Protein AF-A0A6L9ZWW1-F1 (afdb_monomer)

Mean predicted aligned error: 8.75 Å

Secondary structure (DSSP, 8-state):
-PPP---EEEEEEE-------PPPPPP--BSSEEEE-GGGS-SS-EEE-STTS-TT-BS-EE-GGGGT--TTSPPEEEES-BTT-EE-SSSSTTS-GGG-EES---SS--B---GGG--EEEEEPPTTSSSSEEEEEGGG---EEEESS-BSEEEEEEEEESSTTS-EEEEEBTTS-EEEEEE--SSEEEEEEEEETT--S-B-

Radius of gyration: 16.03 Å; Cα contacts (8 Å, |Δi|>4): 499; chains: 1; bounding box: 41×40×46 Å

pLDDT: mean 76.72, std 17.88, range [25.45, 95.81]

Solvent-accessible surface area (backbone atoms only — not comparable to full-atom values): 11256 Å² total; per-residue (Å²): 134,84,74,84,73,59,50,29,50,33,44,38,38,20,76,80,78,91,78,93,76,88,87,70,89,66,94,58,72,53,60,61,36,43,60,43,57,81,84,73,56,53,79,78,43,22,47,44,50,50,67,91,53,60,69,69,42,58,51,54,71,39,51,21,73,79,25,62,22,54,95,84,45,41,42,39,40,38,42,32,38,39,31,61,45,45,70,32,72,77,84,35,83,96,48,47,44,55,37,20,76,42,77,54,43,32,75,66,52,46,70,47,83,60,79,90,43,83,33,40,28,28,36,75,38,62,91,90,51,95,51,66,21,13,48,29,36,58,79,54,25,49,67,35,67,42,38,81,42,58,28,20,31,43,33,34,36,39,32,76,28,91,40,63,61,74,48,74,51,76,41,29,26,57,62,28,45,76,26,32,50,52,58,43,86,53,53,42,68,47,76,53,26,40,30,29,70,82,64,47,60,45,43,46

Sequence (204 aa):
MKQLTSYLIVLTLSLATWIVQPTLAHSGTLNGIHIITASDLNAPTGNITFNELSENTYEPVYTPAEYGGDTTAPTVTFKAMFEGQSYSQNDCPGVTVFGCIIGNPSKPLSLSTDPLTRGISIVAADSSFSDSRAIATQQNAAYSILFDKDLARVGITVGDLDTVGAVKVKVFDRNGGLLGEVTNSKTGTEYLGFATDDDKEKIA

Foldseek 3Di:
DDDDLFWFKKKKAAADDDDDDDDDADDWDFQQKGWDDPVVRDPPIFIHLCLLPDWFAFFDWDDQVSRVHDPVFFTKTKWLAWAQKDFDPPPDPPAPSQQHIDGFHAPQTGRDPPPVGRFWTKDQDDPLDPGGIGIGTHRRGHMDMDTPWFGQKMKMKIFQFPDFQSDKDWWAFSGRHTRIIDTHGDGGIDMTMMGGNVSDRTTD

Nearest PDB structures (foldseek):
  1opo-assembly1_C  TM=1.615E-01  e=6.635E+00  Carnation mottle virus

Structure (mmCIF, N/CA/C/O backbone):
data_AF-A0A6L9ZWW1-F1
#
_entry.id   AF-A0A6L9ZWW1-F1
#
loop_
_atom_site.group_PDB
_atom_site.id
_atom_site.type_symbol
_atom_site.label_atom_id
_atom_site.label_alt_id
_atom_site.label_comp_id
_atom_site.label_asym_id
_atom_site.label_entity_id
_atom_site.label_seq_id
_atom_site.pdbx_PDB_ins_code
_atom_site.Cartn_x
_atom_site.Cartn_y
_atom_site.Cartn_z
_atom_site.occupancy
_atom_site.B_iso_or_equiv
_atom_site.auth_seq_id
_atom_site.auth_comp_id
_atom_site.auth_asym_id
_atom_site.auth_atom_id
_atom_site.pdbx_PDB_model_num
ATOM 1 N N . MET A 1 1 ? 11.446 0.673 -29.116 1.00 29.45 1 MET A N 1
ATOM 2 C CA . MET A 1 1 ? 10.594 1.220 -28.043 1.00 29.45 1 MET A CA 1
ATOM 3 C C . MET A 1 1 ? 10.184 0.041 -27.179 1.00 29.45 1 MET A C 1
ATOM 5 O O . MET A 1 1 ? 9.318 -0.712 -27.595 1.00 29.45 1 MET A O 1
ATOM 9 N N . LYS A 1 2 ? 10.914 -0.227 -26.088 1.00 25.45 2 LYS A N 1
ATOM 10 C CA . LYS A 1 2 ? 10.512 -1.251 -25.113 1.00 25.45 2 LYS A CA 1
ATOM 11 C C . LYS A 1 2 ? 9.452 -0.620 -24.215 1.00 25.45 2 LYS A C 1
ATOM 13 O O . LYS A 1 2 ? 9.623 0.524 -23.802 1.00 25.45 2 LYS A O 1
ATOM 18 N N . GLN A 1 3 ? 8.341 -1.330 -24.087 1.00 28.67 3 GLN A N 1
ATOM 19 C CA . GLN A 1 3 ? 7.106 -0.895 -23.455 1.00 28.67 3 GLN A CA 1
ATOM 20 C C . GLN A 1 3 ? 7.319 -0.509 -21.991 1.00 28.67 3 GLN A C 1
ATOM 22 O O . GLN A 1 3 ? 8.250 -0.979 -21.342 1.00 28.67 3 GLN A O 1
ATOM 27 N N . LEU A 1 4 ? 6.448 0.385 -21.528 1.00 30.53 4 LEU A N 1
ATOM 28 C CA . LEU A 1 4 ? 6.238 0.717 -20.125 1.00 30.53 4 LEU A CA 1
ATOM 29 C C . LEU A 1 4 ? 6.116 -0.592 -19.335 1.00 30.53 4 LEU A C 1
ATOM 31 O O . LEU A 1 4 ? 5.227 -1.386 -19.624 1.00 30.53 4 LEU A O 1
ATOM 35 N N . THR A 1 5 ? 7.036 -0.833 -18.403 1.00 36.47 5 THR A N 1
ATOM 36 C CA . THR A 1 5 ? 6.987 -1.971 -17.476 1.00 36.47 5 THR A CA 1
ATOM 37 C C . THR A 1 5 ? 5.878 -1.684 -16.470 1.00 36.47 5 THR A C 1
ATOM 39 O O . THR A 1 5 ? 6.101 -1.082 -15.424 1.00 36.47 5 THR A O 1
ATOM 42 N N . SER A 1 6 ? 4.638 -1.977 -16.842 1.00 35.28 6 SER A N 1
ATOM 43 C CA . SER A 1 6 ? 3.484 -1.756 -15.982 1.00 35.28 6 SER A CA 1
ATOM 44 C C . SER A 1 6 ? 3.541 -2.737 -14.816 1.00 35.28 6 SER A C 1
ATOM 46 O O . SER A 1 6 ? 3.156 -3.889 -14.953 1.00 35.28 6 SER A O 1
ATOM 48 N N . TYR A 1 7 ? 4.020 -2.272 -13.661 1.00 39.00 7 TYR A N 1
ATOM 49 C CA . TYR A 1 7 ? 3.928 -3.029 -12.415 1.00 39.00 7 TYR A CA 1
ATOM 50 C C . TYR A 1 7 ? 2.462 -3.200 -12.076 1.00 39.00 7 TYR A C 1
ATOM 52 O O . TYR A 1 7 ? 1.785 -2.244 -11.718 1.00 39.00 7 TYR A O 1
ATOM 60 N N . LEU A 1 8 ? 1.973 -4.417 -12.231 1.00 38.31 8 LEU A N 1
ATOM 61 C CA . LEU A 1 8 ? 0.605 -4.749 -11.917 1.00 38.31 8 LEU A CA 1
ATOM 62 C C . 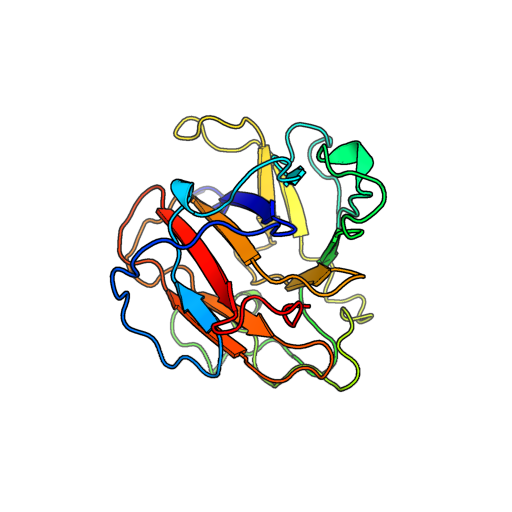LEU A 1 8 ? 0.463 -4.981 -10.420 1.00 38.31 8 LEU A C 1
ATOM 64 O O . LEU A 1 8 ? 1.301 -5.638 -9.811 1.00 38.31 8 LEU A O 1
ATOM 68 N N . ILE A 1 9 ? -0.633 -4.480 -9.866 1.00 51.56 9 ILE A N 1
ATOM 69 C CA . ILE A 1 9 ? -1.021 -4.626 -8.474 1.00 51.56 9 ILE A CA 1
ATOM 70 C C . ILE A 1 9 ? -2.507 -4.987 -8.411 1.00 51.56 9 ILE A C 1
ATOM 72 O O . ILE A 1 9 ? -3.301 -4.339 -9.080 1.00 51.56 9 ILE A O 1
ATOM 76 N N . VAL A 1 10 ? -2.882 -5.980 -7.604 1.00 50.88 10 VAL A N 1
ATOM 77 C CA . VAL A 1 10 ? -4.267 -6.279 -7.176 1.00 50.88 10 VAL A CA 1
ATOM 78 C C . VAL A 1 10 ? -4.297 -6.178 -5.663 1.00 50.88 10 VAL A C 1
ATOM 80 O O . VAL A 1 10 ? -3.456 -6.796 -5.013 1.00 50.88 10 VAL A O 1
ATOM 83 N N . LEU A 1 11 ? -5.219 -5.403 -5.092 1.00 54.34 11 LEU A N 1
ATOM 84 C CA . LEU A 1 11 ? -5.257 -5.150 -3.651 1.00 54.34 11 LEU A CA 1
ATOM 85 C C . LEU A 1 11 ? -6.437 -5.880 -3.009 1.00 54.34 11 LEU A C 1
ATOM 87 O O . LEU A 1 11 ? -7.595 -5.566 -3.263 1.00 54.34 11 LEU A O 1
ATOM 91 N N . THR A 1 12 ? -6.135 -6.815 -2.120 1.00 54.56 12 THR A N 1
ATOM 92 C CA . THR A 1 12 ? -7.115 -7.573 -1.336 1.00 54.56 12 THR A CA 1
ATOM 93 C C . THR A 1 12 ? -7.067 -7.131 0.121 1.00 54.56 12 THR A C 1
ATOM 95 O O . THR A 1 12 ? -6.000 -7.111 0.736 1.00 54.56 12 THR A O 1
ATOM 98 N N . LEU A 1 13 ? -8.217 -6.792 0.694 1.00 50.72 13 LEU A N 1
ATOM 99 C CA . LEU A 1 13 ? -8.347 -6.220 2.034 1.00 50.72 13 LEU A CA 1
ATOM 100 C C . LEU A 1 13 ? -9.234 -7.127 2.879 1.00 50.72 13 LEU A C 1
ATOM 102 O O . LEU A 1 13 ? -10.318 -7.498 2.438 1.00 50.72 13 LEU A O 1
ATOM 106 N N . SER A 1 14 ? -8.804 -7.470 4.094 1.00 41.34 14 SER A N 1
ATOM 107 C CA . SER A 1 14 ? -9.624 -8.248 5.028 1.00 41.34 14 SER A CA 1
ATOM 108 C C . SER A 1 14 ? -9.819 -7.476 6.324 1.00 41.34 14 SER A C 1
ATOM 110 O O . SER A 1 14 ? -8.857 -7.066 6.976 1.00 41.34 14 SER A O 1
ATOM 112 N N . LEU A 1 15 ? -11.082 -7.325 6.710 1.00 37.84 15 LEU A N 1
ATOM 113 C CA . LEU A 1 15 ? -11.462 -7.008 8.076 1.00 37.84 15 LEU A CA 1
ATOM 114 C C . LEU A 1 15 ? -11.668 -8.337 8.796 1.00 37.84 15 LEU A C 1
ATOM 116 O O . LEU A 1 15 ? -12.646 -9.047 8.563 1.00 37.84 15 LEU A O 1
ATOM 120 N N . ALA A 1 16 ? -10.685 -8.733 9.599 1.00 34.50 16 ALA A N 1
ATOM 121 C CA . ALA A 1 16 ? -10.691 -10.050 10.209 1.00 34.50 16 ALA A CA 1
ATOM 122 C C . ALA A 1 16 ? -11.797 -10.173 11.272 1.00 34.50 16 ALA A C 1
ATOM 124 O O . ALA A 1 16 ? -11.848 -9.414 12.239 1.00 34.50 16 ALA A O 1
ATOM 125 N N . THR A 1 17 ? -12.614 -11.223 11.154 1.00 37.31 17 THR A N 1
ATOM 126 C CA . THR A 1 17 ? -13.162 -11.929 12.317 1.00 37.31 17 THR A CA 1
ATOM 127 C C . THR A 1 17 ? -12.529 -13.325 12.396 1.00 37.31 17 THR A C 1
ATOM 129 O O . THR A 1 17 ? -12.402 -14.037 11.406 1.00 37.31 17 THR A O 1
ATOM 132 N N . TRP A 1 18 ? -12.042 -13.631 13.600 1.00 30.19 18 TRP A N 1
ATOM 133 C CA . TRP A 1 18 ? -11.267 -14.778 14.094 1.00 30.19 18 TRP A CA 1
ATOM 134 C C . TRP A 1 18 ? -11.333 -16.117 13.333 1.00 30.19 18 TRP A C 1
ATOM 136 O O . TRP A 1 18 ? -12.376 -16.760 13.362 1.00 30.19 18 TRP A O 1
ATOM 146 N N . ILE A 1 19 ? -10.169 -16.626 12.884 1.00 35.41 19 ILE A N 1
ATOM 147 C CA . ILE A 1 19 ? -9.755 -18.051 12.947 1.00 35.41 19 ILE A CA 1
ATOM 148 C C . ILE A 1 19 ? -8.219 -18.101 13.100 1.00 35.41 19 ILE A C 1
ATOM 150 O O . ILE A 1 19 ? -7.497 -17.429 12.371 1.00 35.41 19 ILE A O 1
ATOM 154 N N . VAL A 1 20 ? -7.716 -18.895 14.052 1.00 34.25 20 VAL A N 1
ATOM 155 C CA . VAL A 1 20 ? -6.276 -19.103 14.300 1.00 34.25 20 VAL A CA 1
ATOM 156 C C . VAL A 1 20 ? -5.675 -19.977 13.189 1.00 34.25 20 VAL A C 1
ATOM 158 O O . VAL A 1 20 ? -6.113 -21.114 13.014 1.00 34.25 20 VAL A O 1
ATOM 161 N N . GLN A 1 21 ? -4.651 -19.493 12.479 1.00 40.91 21 GLN A N 1
ATOM 1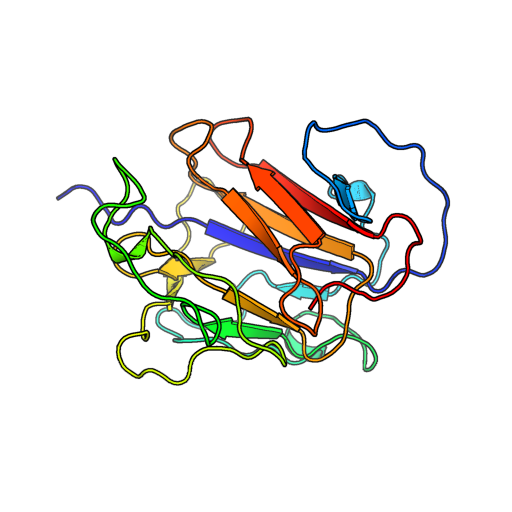62 C CA . GLN A 1 21 ? -3.833 -20.299 11.559 1.00 40.91 21 GLN A CA 1
ATOM 163 C C . GLN A 1 21 ? -2.344 -20.256 11.952 1.00 40.91 21 GLN A C 1
ATOM 165 O O . GLN A 1 21 ? -1.887 -19.257 12.508 1.00 40.91 21 GLN A O 1
ATOM 170 N N . PRO A 1 22 ? -1.577 -21.336 11.700 1.00 37.91 22 PRO A N 1
ATOM 171 C CA . PRO A 1 22 ? -0.151 -21.393 12.005 1.00 37.91 22 PRO A CA 1
ATOM 172 C C . PRO A 1 22 ? 0.671 -20.598 10.976 1.00 37.91 22 PRO A C 1
ATOM 174 O O . PRO A 1 22 ? 0.477 -20.742 9.772 1.00 37.91 22 PRO A O 1
ATOM 177 N N . THR A 1 23 ? 1.617 -19.786 11.451 1.00 43.88 23 THR A N 1
ATOM 178 C CA . THR A 1 23 ? 2.497 -18.942 10.631 1.00 43.88 23 THR A CA 1
ATOM 179 C C . THR A 1 23 ? 3.666 -19.728 10.023 1.00 43.88 23 THR A C 1
ATOM 181 O O . THR A 1 23 ? 4.432 -20.392 10.723 1.00 43.88 23 THR A O 1
ATOM 184 N N . LEU A 1 24 ? 3.841 -19.619 8.702 1.00 41.44 24 LEU A N 1
ATOM 185 C CA . LEU A 1 24 ? 5.071 -19.972 7.981 1.00 41.44 24 LEU A CA 1
ATOM 186 C C . LEU A 1 24 ? 5.887 -18.689 7.770 1.00 41.44 24 LEU A C 1
ATOM 188 O O . LEU A 1 24 ? 5.415 -17.740 7.151 1.00 41.44 24 LEU A O 1
ATOM 192 N N . ALA A 1 25 ? 7.105 -18.646 8.311 1.00 37.47 25 ALA A N 1
ATOM 193 C CA . ALA A 1 25 ? 7.932 -17.442 8.338 1.00 37.47 25 ALA A CA 1
ATOM 194 C C . ALA A 1 25 ? 8.473 -17.055 6.945 1.00 37.47 25 ALA A C 1
ATOM 196 O O . ALA A 1 25 ? 9.274 -17.785 6.363 1.00 37.47 25 ALA A O 1
ATOM 197 N N . HIS A 1 26 ? 8.103 -15.867 6.457 1.00 43.94 26 HIS A N 1
ATOM 198 C CA . HIS A 1 26 ? 8.908 -15.091 5.504 1.00 43.94 26 HIS A CA 1
ATOM 199 C C . HIS A 1 26 ? 9.827 -14.143 6.286 1.00 43.94 26 HIS A C 1
ATOM 201 O O . HIS A 1 26 ? 9.426 -13.560 7.293 1.00 43.94 26 HIS A O 1
ATOM 207 N N . SER A 1 27 ? 11.077 -14.006 5.846 1.00 44.91 27 SER A N 1
ATOM 208 C CA . SER A 1 27 ? 12.101 -13.214 6.533 1.00 44.91 27 SER A CA 1
ATOM 209 C C . SER A 1 27 ? 11.910 -11.710 6.288 1.00 44.91 27 SER A C 1
ATOM 211 O O . SER A 1 27 ? 12.056 -11.249 5.160 1.00 44.91 27 SER A O 1
ATOM 213 N N . GLY A 1 28 ? 11.633 -10.942 7.345 1.00 47.19 28 GLY A N 1
ATOM 214 C CA . GLY A 1 28 ? 11.574 -9.477 7.332 1.00 47.19 28 GLY A CA 1
ATOM 215 C C . GLY A 1 28 ? 11.786 -8.896 8.735 1.00 47.19 28 GLY A C 1
ATOM 216 O O . GLY A 1 28 ? 11.623 -9.603 9.731 1.00 47.19 28 GLY A O 1
ATOM 217 N N . THR A 1 29 ? 12.171 -7.620 8.827 1.00 49.31 29 THR A N 1
ATOM 218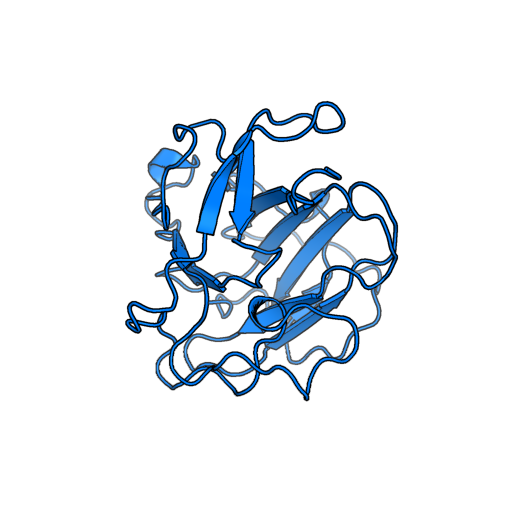 C CA . THR A 1 29 ? 12.144 -6.877 10.098 1.00 49.31 29 THR A CA 1
ATOM 219 C C . THR A 1 29 ? 10.710 -6.427 10.334 1.00 49.31 29 THR A C 1
ATOM 221 O O . THR A 1 29 ? 10.175 -5.609 9.588 1.00 49.31 29 THR A O 1
ATOM 224 N N . LEU A 1 30 ? 10.087 -7.009 11.348 1.00 57.47 30 LEU A N 1
ATOM 225 C CA . LEU A 1 30 ? 8.654 -6.968 11.574 1.00 57.47 30 LEU A CA 1
ATOM 226 C C . LEU A 1 30 ? 8.398 -6.383 12.964 1.00 57.47 30 LEU A C 1
ATOM 228 O O . LEU A 1 30 ? 8.666 -7.032 13.973 1.00 57.47 30 LEU A O 1
ATOM 232 N N . ASN A 1 31 ? 7.924 -5.140 13.029 1.00 67.25 31 ASN A N 1
ATOM 233 C CA . ASN A 1 31 ? 7.461 -4.536 14.274 1.00 67.25 31 ASN A CA 1
ATOM 234 C C . ASN A 1 31 ? 5.939 -4.676 14.338 1.00 67.25 31 ASN A C 1
ATOM 236 O O . ASN A 1 31 ? 5.201 -3.753 13.998 1.00 67.25 31 ASN A O 1
ATOM 240 N N . GLY A 1 32 ? 5.466 -5.835 14.796 1.00 73.94 32 GLY A N 1
ATOM 241 C CA . GLY A 1 32 ? 4.043 -6.052 15.048 1.00 73.94 32 GLY A CA 1
ATOM 242 C C . GLY A 1 32 ? 3.213 -6.421 13.818 1.00 73.94 32 GLY A C 1
ATOM 243 O O . GLY A 1 32 ? 1.989 -6.316 13.900 1.00 73.94 32 GLY A O 1
ATOM 244 N N . ILE A 1 33 ? 3.841 -6.831 12.709 1.00 86.00 33 ILE A N 1
ATOM 245 C CA . ILE A 1 33 ? 3.166 -7.458 11.561 1.00 86.00 33 ILE A CA 1
ATOM 246 C C . ILE A 1 33 ? 3.904 -8.729 11.134 1.00 86.00 33 ILE A C 1
ATOM 248 O O . ILE A 1 33 ? 5.108 -8.801 11.301 1.00 86.00 33 ILE A O 1
ATOM 252 N N . HIS A 1 34 ? 3.246 -9.686 10.491 1.00 87.81 34 HIS A N 1
ATOM 253 C CA . HIS A 1 34 ? 3.862 -10.843 9.846 1.00 87.81 34 HIS A CA 1
ATOM 254 C C . HIS A 1 34 ? 3.334 -11.027 8.428 1.00 87.81 34 HIS A C 1
ATOM 256 O O . HIS A 1 34 ? 2.279 -10.512 8.053 1.00 87.81 34 HIS A O 1
ATOM 262 N N . ILE A 1 35 ? 4.100 -11.756 7.620 1.00 87.19 35 ILE A N 1
ATOM 263 C CA . ILE A 1 35 ? 3.719 -12.057 6.244 1.00 87.19 35 ILE A CA 1
ATOM 264 C C . ILE A 1 35 ? 2.662 -13.154 6.232 1.00 87.19 35 ILE A C 1
ATOM 266 O O . ILE A 1 35 ? 2.778 -14.147 6.952 1.00 87.19 35 ILE A O 1
ATOM 270 N N . ILE A 1 36 ? 1.665 -12.978 5.374 1.00 86.62 36 ILE A N 1
ATOM 271 C CA . ILE A 1 36 ? 0.574 -13.930 5.174 1.00 86.62 36 ILE A CA 1
ATOM 272 C C . ILE A 1 36 ? 0.448 -14.320 3.701 1.00 86.62 36 ILE A C 1
ATOM 274 O O . ILE A 1 36 ? 0.939 -13.630 2.806 1.00 86.62 36 ILE A O 1
ATOM 278 N N . THR A 1 37 ? -0.238 -15.427 3.447 1.00 86.19 37 THR A N 1
ATOM 279 C CA . THR A 1 37 ? -0.616 -15.893 2.111 1.00 86.19 37 THR A CA 1
ATOM 280 C C . 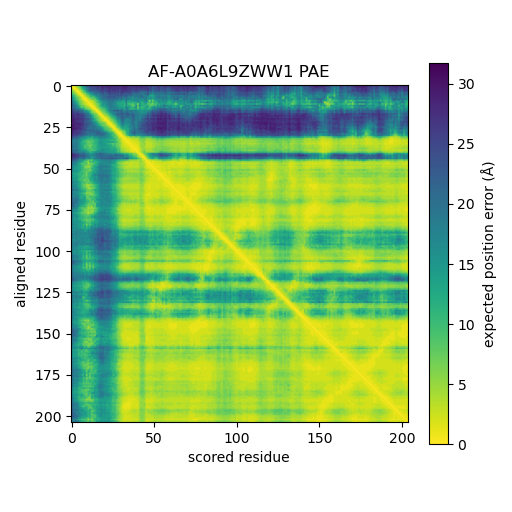THR A 1 37 ? -2.017 -15.411 1.733 1.00 86.19 37 THR A C 1
ATOM 282 O O . THR A 1 37 ? -2.774 -14.931 2.575 1.00 86.19 37 THR A O 1
ATOM 285 N N . ALA A 1 38 ? -2.391 -15.553 0.458 1.00 81.12 38 ALA A N 1
ATOM 286 C CA . ALA A 1 38 ? -3.728 -15.179 -0.007 1.00 81.12 38 ALA A CA 1
ATOM 287 C C . ALA A 1 38 ? -4.840 -15.971 0.702 1.00 81.12 38 ALA A C 1
ATOM 289 O O . ALA A 1 38 ? -5.918 -15.438 0.935 1.00 81.12 38 ALA A O 1
ATOM 290 N N . SER A 1 39 ? -4.574 -17.223 1.094 1.00 81.25 39 SER A N 1
ATOM 291 C CA . SER A 1 39 ? -5.533 -18.047 1.838 1.00 81.25 39 SER A CA 1
ATOM 292 C C . SER A 1 39 ? -5.774 -17.587 3.275 1.00 81.25 39 SER A C 1
ATOM 294 O O . SER A 1 39 ? -6.775 -17.985 3.858 1.00 81.25 39 SER A O 1
ATOM 296 N N . ASP A 1 40 ? -4.893 -16.760 3.841 1.00 79.81 40 ASP A N 1
ATOM 297 C CA . ASP A 1 40 ? -5.028 -16.252 5.214 1.00 79.81 40 ASP A CA 1
ATOM 298 C C . ASP A 1 40 ? -5.883 -14.967 5.283 1.00 79.81 40 ASP A C 1
ATOM 300 O O . ASP A 1 40 ? -6.131 -14.423 6.367 1.00 79.81 40 ASP A O 1
ATOM 304 N N . LEU A 1 41 ? -6.323 -14.456 4.127 1.00 76.94 41 LEU A N 1
ATOM 305 C CA . LEU A 1 41 ? -7.337 -13.414 4.023 1.00 76.94 41 LEU A CA 1
ATOM 306 C C . LEU A 1 41 ? -8.731 -14.064 4.058 1.00 76.94 41 LEU A C 1
ATOM 308 O O . LEU A 1 41 ? -9.249 -14.522 3.043 1.00 76.94 41 LEU A O 1
ATOM 312 N N . ASN A 1 42 ? -9.349 -14.118 5.239 1.00 61.91 42 ASN A N 1
ATOM 313 C CA . ASN A 1 42 ? -10.704 -14.654 5.408 1.00 61.91 42 ASN A CA 1
ATOM 314 C C . ASN A 1 42 ? -11.775 -13.642 4.928 1.00 61.91 42 ASN A C 1
ATOM 316 O O . ASN A 1 42 ? -11.633 -12.435 5.135 1.00 61.91 42 ASN A O 1
ATOM 320 N N . ALA A 1 43 ? -12.837 -14.142 4.281 1.00 50.12 43 ALA A N 1
ATOM 321 C CA . ALA A 1 43 ? -13.925 -13.375 3.649 1.00 50.12 43 ALA A CA 1
ATOM 322 C C . ALA A 1 43 ? -14.903 -12.710 4.658 1.00 50.12 43 ALA A C 1
ATOM 324 O O . ALA A 1 43 ? -15.051 -13.239 5.760 1.00 50.12 43 ALA A O 1
ATOM 325 N N . PRO A 1 44 ? -15.641 -11.628 4.300 1.00 53.25 44 PRO A N 1
ATOM 326 C CA . PRO A 1 44 ? -15.764 -10.991 2.988 1.00 53.25 44 PRO A CA 1
ATOM 327 C C . PRO A 1 44 ? -14.667 -9.945 2.799 1.00 53.25 44 PRO A C 1
ATOM 329 O O . PRO A 1 44 ? -14.727 -8.832 3.314 1.00 53.25 44 PRO A O 1
ATOM 332 N N . THR A 1 45 ? -13.631 -10.328 2.064 1.00 62.03 45 THR A N 1
ATOM 333 C CA . THR A 1 45 ? -12.559 -9.416 1.706 1.00 62.03 45 THR A CA 1
ATOM 334 C C . THR A 1 45 ? -13.033 -8.540 0.577 1.00 62.03 45 THR A C 1
ATOM 336 O O . THR A 1 45 ? -13.440 -9.052 -0.470 1.00 62.03 45 THR A O 1
ATOM 339 N N . GLY A 1 46 ? -12.931 -7.235 0.762 1.00 77.94 46 GLY A N 1
ATOM 340 C CA . GLY A 1 46 ? -12.994 -6.372 -0.390 1.00 77.94 46 GLY A CA 1
ATOM 341 C C . GLY A 1 46 ? -11.765 -6.621 -1.279 1.00 77.94 46 GLY A C 1
ATOM 342 O O . GLY A 1 46 ? -10.647 -6.767 -0.782 1.00 77.94 46 GLY A O 1
ATOM 343 N N . ASN A 1 47 ? -11.973 -6.688 -2.590 1.00 87.06 47 ASN A N 1
ATOM 344 C CA . ASN A 1 47 ? -10.943 -6.934 -3.592 1.00 87.06 47 ASN A CA 1
ATOM 345 C C . ASN A 1 47 ? -10.983 -5.859 -4.685 1.00 87.06 47 ASN A C 1
ATOM 347 O O . ASN A 1 47 ? -11.975 -5.741 -5.402 1.00 87.06 47 ASN A O 1
ATOM 351 N N . ILE A 1 48 ? -9.898 -5.100 -4.815 1.00 88.25 48 ILE A N 1
ATOM 352 C CA . ILE A 1 48 ? -9.698 -4.101 -5.865 1.00 88.25 48 ILE A CA 1
ATOM 353 C C . ILE A 1 48 ? -8.901 -4.751 -6.992 1.00 88.25 48 ILE A C 1
ATOM 355 O O . ILE A 1 48 ? -7.717 -5.062 -6.828 1.00 88.25 48 ILE A O 1
ATOM 359 N N . THR A 1 49 ? -9.557 -4.910 -8.143 1.00 85.94 49 THR A N 1
ATOM 360 C CA . THR A 1 49 ? -8.965 -5.498 -9.357 1.00 85.94 49 THR A CA 1
ATOM 361 C C . THR A 1 49 ? -8.665 -4.467 -10.435 1.00 85.94 49 THR A C 1
ATOM 363 O O . THR A 1 49 ? -8.058 -4.801 -11.446 1.00 85.94 49 THR A O 1
ATOM 366 N N . PHE A 1 50 ? -9.116 -3.220 -10.261 1.00 87.50 50 PHE A N 1
ATOM 367 C CA . PHE A 1 50 ? -9.033 -2.142 -11.247 1.00 87.50 50 PHE A CA 1
ATOM 368 C C . PHE A 1 50 ? -9.820 -2.370 -12.548 1.00 87.50 50 PHE A C 1
ATOM 370 O O . PHE A 1 50 ? -9.971 -1.434 -13.334 1.00 87.50 50 PHE A O 1
ATOM 377 N N . ASN A 1 51 ? -10.380 -3.563 -12.778 1.00 84.44 51 ASN A N 1
ATOM 378 C CA . ASN A 1 51 ? -11.231 -3.878 -13.929 1.00 84.44 51 ASN A CA 1
ATOM 379 C C . ASN A 1 51 ? -12.500 -3.010 -13.972 1.00 84.44 51 ASN A C 1
ATOM 381 O O . ASN A 1 51 ? -13.043 -2.724 -15.040 1.00 84.44 51 ASN A O 1
ATOM 385 N N . GLU A 1 52 ? -12.950 -2.568 -12.805 1.00 84.38 52 GLU A N 1
ATOM 386 C CA . GLU A 1 52 ? -14.110 -1.723 -12.570 1.00 84.38 52 GLU A CA 1
ATOM 387 C C . GLU A 1 52 ? -13.923 -0.264 -13.029 1.00 84.38 52 GLU A C 1
ATOM 389 O O . GLU A 1 52 ? -14.909 0.413 -13.321 1.00 84.38 52 GLU A O 1
ATOM 394 N N . LEU A 1 53 ? -12.681 0.215 -13.176 1.00 87.25 53 LEU A N 1
ATOM 395 C CA . LEU A 1 53 ? -12.370 1.587 -13.596 1.00 87.25 53 LEU A CA 1
ATOM 396 C C . LEU A 1 53 ? -11.811 1.635 -15.012 1.00 87.25 53 LEU A C 1
ATOM 398 O O . LEU A 1 53 ? -11.009 0.787 -15.390 1.00 87.25 53 LEU A O 1
ATOM 402 N N . SER A 1 54 ? -12.171 2.656 -15.793 1.00 86.75 54 SER A N 1
ATOM 403 C CA . SER A 1 54 ? -11.607 2.865 -17.132 1.00 86.75 54 SER A CA 1
ATOM 404 C C . SER A 1 54 ? -10.093 3.076 -17.105 1.00 86.75 54 SER A C 1
ATOM 406 O O . SER A 1 54 ? -9.547 3.647 -16.158 1.00 86.75 54 SER A O 1
ATOM 408 N N . GLU A 1 55 ? -9.425 2.708 -18.197 1.00 84.56 55 GLU A N 1
ATOM 409 C CA . GLU A 1 55 ? -8.042 3.121 -18.440 1.00 84.56 55 GLU A CA 1
ATOM 410 C C . GLU A 1 55 ? -7.899 4.649 -18.368 1.00 84.56 55 GLU A C 1
ATOM 412 O O . GLU A 1 55 ? -8.818 5.396 -18.713 1.00 84.56 55 GLU A O 1
ATOM 417 N N . ASN A 1 56 ? -6.728 5.112 -17.934 1.00 83.75 56 ASN A N 1
ATOM 418 C CA . ASN A 1 56 ? -6.396 6.513 -17.665 1.00 83.75 56 ASN A CA 1
ATOM 419 C C . ASN A 1 56 ? -7.204 7.159 -16.528 1.00 83.75 56 ASN A C 1
ATOM 421 O O . ASN A 1 56 ? -7.192 8.381 -16.383 1.00 83.75 56 ASN A O 1
ATOM 425 N N . THR A 1 57 ? -7.869 6.366 -15.682 1.00 87.50 57 THR A N 1
ATOM 426 C CA . THR A 1 57 ? -8.347 6.874 -14.391 1.00 87.50 57 THR A CA 1
ATOM 427 C C . THR A 1 57 ? -7.137 7.197 -13.517 1.00 87.50 57 THR A C 1
ATOM 429 O O . THR A 1 57 ? -6.367 6.300 -13.180 1.00 87.50 57 THR A O 1
ATOM 432 N N . TYR A 1 58 ? -6.943 8.475 -13.192 1.00 88.00 58 TYR A N 1
ATOM 433 C CA . TYR A 1 58 ? -5.830 8.954 -12.367 1.00 88.00 58 TYR A CA 1
ATOM 434 C C . TYR A 1 58 ? -6.198 8.956 -10.885 1.00 88.00 58 TYR A C 1
ATOM 436 O O . TYR A 1 58 ? -7.302 9.379 -10.554 1.00 88.00 58 TYR A O 1
ATOM 444 N N . GLU A 1 59 ? -5.249 8.560 -10.025 1.00 87.38 59 GLU A N 1
ATOM 445 C CA . GLU A 1 59 ? -5.379 8.614 -8.553 1.00 87.38 59 GLU A CA 1
ATOM 446 C C . GLU A 1 59 ? -6.741 8.080 -8.061 1.00 87.38 59 GLU A C 1
ATOM 448 O O . GLU A 1 59 ? -7.540 8.835 -7.499 1.00 87.38 59 GLU A O 1
ATOM 453 N N . PRO A 1 60 ? -7.057 6.798 -8.338 1.00 90.69 60 PRO A N 1
ATOM 454 C CA . PRO A 1 60 ? -8.374 6.254 -8.046 1.00 90.69 60 PRO A CA 1
ATOM 455 C C . PRO A 1 60 ? -8.682 6.294 -6.545 1.00 90.69 60 PRO A C 1
ATOM 457 O O . PRO A 1 60 ? -7.803 6.133 -5.691 1.00 90.69 60 PRO A O 1
ATOM 460 N N . VAL A 1 61 ? -9.966 6.463 -6.248 1.00 93.25 61 VAL A N 1
ATOM 461 C CA . VAL A 1 61 ? -10.545 6.328 -4.913 1.00 93.25 61 VAL A CA 1
ATOM 462 C C . VAL A 1 61 ? -11.578 5.215 -4.990 1.00 93.25 61 VAL A C 1
ATOM 464 O O . VAL A 1 61 ? -12.400 5.222 -5.900 1.00 93.25 61 VAL A O 1
ATOM 467 N N . TYR A 1 62 ? -11.531 4.292 -4.035 1.00 93.50 62 TYR A N 1
ATOM 468 C CA . TYR A 1 62 ? -12.473 3.189 -3.904 1.00 93.50 62 TYR A CA 1
ATOM 469 C C . TYR A 1 62 ? -13.225 3.289 -2.589 1.00 93.50 62 TYR A C 1
ATOM 471 O O . TYR A 1 62 ? -12.647 3.157 -1.513 1.00 93.50 62 TYR A O 1
ATOM 479 N N . THR A 1 63 ? -14.529 3.479 -2.671 1.00 93.44 63 THR A N 1
ATOM 480 C CA . THR A 1 63 ? -15.468 3.262 -1.575 1.00 93.44 63 THR A CA 1
ATOM 481 C C . THR A 1 63 ? -15.701 1.763 -1.368 1.00 93.44 63 THR A C 1
ATOM 483 O O . THR A 1 63 ? -15.609 0.998 -2.328 1.00 93.44 63 THR A O 1
ATOM 486 N N . PRO A 1 64 ? -16.062 1.313 -0.151 1.00 90.62 64 PRO A N 1
ATOM 487 C CA . PRO A 1 64 ? -16.317 -0.099 0.150 1.00 90.62 64 PRO A CA 1
ATOM 488 C C . PRO A 1 64 ? -17.129 -0.870 -0.890 1.00 90.62 64 PRO A C 1
ATOM 490 O O . PRO A 1 64 ? -16.736 -1.953 -1.317 1.00 90.62 64 PRO A O 1
ATOM 493 N N . ALA A 1 65 ? -18.232 -0.280 -1.350 1.00 89.69 65 ALA A N 1
ATOM 494 C CA . ALA A 1 65 ? -19.139 -0.925 -2.289 1.00 89.69 65 ALA A CA 1
ATOM 495 C C . ALA A 1 65 ? -18.496 -1.212 -3.658 1.00 89.69 65 ALA A C 1
ATOM 497 O O . ALA A 1 65 ? -18.884 -2.175 -4.315 1.00 89.69 65 ALA A O 1
ATOM 498 N N . GLU A 1 66 ? -17.517 -0.408 -4.084 1.00 90.44 66 GLU A N 1
ATOM 499 C CA . GLU A 1 66 ? -16.866 -0.543 -5.396 1.00 90.44 66 GLU A CA 1
ATOM 500 C C . GLU A 1 66 ? -15.940 -1.756 -5.471 1.00 90.44 66 GLU A C 1
ATOM 502 O O . GLU A 1 66 ? -15.692 -2.262 -6.561 1.00 90.44 66 GLU A O 1
ATOM 507 N N . TYR A 1 67 ? -15.480 -2.255 -4.324 1.00 88.19 67 TYR A N 1
ATOM 508 C CA . TYR A 1 67 ? -14.573 -3.397 -4.246 1.00 88.19 67 TYR A CA 1
ATOM 509 C C . TYR A 1 67 ? -15.150 -4.560 -3.425 1.00 88.19 67 TYR A C 1
ATOM 511 O O . TYR A 1 67 ? -14.425 -5.451 -2.994 1.00 88.19 67 TYR A O 1
ATOM 519 N N . GLY A 1 68 ? -16.471 -4.579 -3.211 1.00 86.44 68 GLY A N 1
ATOM 520 C CA . GLY A 1 68 ? -17.173 -5.671 -2.524 1.00 86.44 68 GLY A CA 1
ATOM 521 C C . GLY A 1 68 ? -17.016 -5.690 -0.999 1.00 86.44 68 GLY A C 1
ATOM 522 O O . GLY A 1 68 ? -17.360 -6.688 -0.368 1.00 86.44 68 GLY A O 1
ATOM 523 N N . GLY A 1 69 ? -16.511 -4.607 -0.407 1.00 85.50 69 GLY A N 1
ATOM 524 C CA . GLY A 1 69 ? -16.480 -4.399 1.038 1.00 85.50 69 GLY A CA 1
ATOM 525 C C . GLY A 1 69 ? -17.843 -3.980 1.602 1.00 85.50 69 GLY A C 1
ATOM 526 O O . GLY A 1 69 ? -18.687 -3.405 0.910 1.00 85.50 69 GLY A O 1
ATOM 527 N N . ASP A 1 70 ? -18.058 -4.251 2.889 1.00 85.62 70 ASP A N 1
ATOM 528 C CA . ASP A 1 70 ? -19.236 -3.782 3.621 1.00 85.62 70 ASP A CA 1
ATOM 529 C C . ASP A 1 70 ? -19.045 -2.355 4.177 1.00 85.62 70 ASP A C 1
ATOM 531 O O . ASP A 1 70 ? -18.019 -1.709 3.985 1.00 85.62 70 ASP A O 1
ATOM 535 N N . THR A 1 71 ? -20.022 -1.837 4.921 1.00 84.88 71 THR A N 1
ATOM 536 C CA . THR A 1 71 ? -19.949 -0.482 5.503 1.00 84.88 71 THR A CA 1
ATOM 537 C C . THR A 1 71 ? -18.804 -0.282 6.504 1.00 84.88 71 THR A C 1
ATOM 539 O O . THR A 1 71 ? -18.466 0.856 6.848 1.00 84.88 71 THR A O 1
ATOM 542 N N . THR A 1 72 ? -18.223 -1.366 7.015 1.00 84.94 72 THR A N 1
ATOM 543 C CA . THR A 1 72 ? -17.084 -1.334 7.932 1.00 84.94 72 THR A CA 1
ATOM 544 C C . THR A 1 72 ? -15.751 -1.282 7.191 1.00 84.94 72 THR A C 1
ATOM 546 O O . THR A 1 72 ? -14.814 -0.722 7.751 1.00 84.94 72 THR A O 1
ATOM 549 N N . ALA A 1 73 ? -15.693 -1.677 5.915 1.00 87.94 73 ALA A N 1
ATOM 550 C CA . ALA A 1 73 ? -14.492 -1.597 5.080 1.00 87.94 73 ALA A CA 1
ATOM 551 C C . ALA A 1 73 ? -14.024 -0.143 4.833 1.00 87.94 73 ALA A C 1
ATOM 553 O O . ALA A 1 73 ? -14.832 0.793 4.946 1.00 87.94 73 ALA A O 1
ATOM 554 N N . PRO A 1 74 ? -12.724 0.086 4.566 1.00 92.56 74 PRO A N 1
ATOM 555 C CA . PRO A 1 74 ? -12.190 1.427 4.342 1.00 92.56 74 PRO A CA 1
ATOM 556 C C . PRO A 1 74 ? -12.563 1.999 2.971 1.00 92.56 74 PRO A C 1
ATOM 558 O O . PRO A 1 74 ? -12.759 1.274 1.997 1.00 92.56 74 PRO A O 1
ATOM 561 N N . THR A 1 75 ? -12.562 3.318 2.863 1.00 94.38 75 THR A N 1
ATOM 562 C CA . THR A 1 75 ? -12.257 3.982 1.597 1.00 94.38 75 THR A CA 1
ATOM 563 C C . THR A 1 75 ? -10.757 3.861 1.334 1.00 94.38 75 THR A C 1
ATOM 565 O O . THR A 1 75 ? -9.941 4.154 2.210 1.00 94.38 75 THR A O 1
ATOM 568 N N . VAL A 1 76 ? -10.387 3.456 0.123 1.00 95.19 76 VAL A N 1
ATOM 569 C CA . VAL A 1 76 ? -8.997 3.282 -0.309 1.00 95.19 76 VAL A CA 1
ATOM 570 C C . VAL A 1 76 ? -8.644 4.380 -1.299 1.00 95.19 76 VAL A C 1
ATOM 572 O O . VAL A 1 76 ? -9.308 4.527 -2.322 1.00 95.19 76 VAL A O 1
ATOM 575 N N . THR A 1 77 ? -7.602 5.155 -1.019 1.00 94.19 77 THR A N 1
ATOM 576 C CA . THR A 1 77 ? -7.122 6.210 -1.922 1.00 94.19 77 THR A CA 1
ATOM 577 C C . THR A 1 77 ? -5.700 5.921 -2.364 1.00 94.19 77 THR A C 1
ATOM 579 O O . THR A 1 77 ? -4.850 5.573 -1.545 1.00 94.19 77 THR A O 1
ATOM 582 N N . PHE A 1 78 ? -5.426 6.118 -3.650 1.00 91.75 78 PHE A N 1
ATOM 583 C CA . PHE A 1 78 ? -4.103 5.926 -4.227 1.00 91.75 78 PHE A CA 1
ATOM 584 C C . PHE A 1 78 ? -3.503 7.270 -4.655 1.00 91.75 78 PHE A C 1
ATOM 586 O O . PHE A 1 78 ? -4.162 8.066 -5.323 1.00 91.75 78 PHE A O 1
ATOM 593 N N . LYS A 1 79 ? -2.228 7.504 -4.329 1.00 89.56 79 LYS A N 1
ATOM 594 C CA . LYS A 1 79 ? -1.415 8.618 -4.859 1.00 89.56 79 LYS A CA 1
ATOM 595 C C . LYS A 1 79 ? 0.039 8.200 -5.015 1.00 89.56 79 LYS A C 1
ATOM 597 O O . LYS A 1 79 ? 0.397 7.104 -4.616 1.00 89.56 79 LYS A O 1
ATOM 602 N N . ALA A 1 80 ? 0.895 9.043 -5.588 1.00 85.31 80 ALA A N 1
ATOM 603 C CA . ALA A 1 80 ? 2.280 8.640 -5.812 1.00 85.31 80 ALA A CA 1
ATOM 604 C C . ALA A 1 80 ? 3.164 8.624 -4.547 1.00 85.31 80 ALA A C 1
ATOM 606 O O . ALA A 1 80 ? 4.160 7.913 -4.539 1.00 85.31 80 ALA A O 1
ATOM 607 N N . MET A 1 81 ? 2.833 9.360 -3.478 1.00 88.62 81 MET A N 1
ATOM 608 C CA . MET A 1 81 ? 3.557 9.263 -2.199 1.00 88.62 81 MET A CA 1
ATOM 609 C C . MET A 1 81 ? 2.747 9.790 -1.006 1.00 88.62 81 MET A C 1
ATOM 611 O O . MET A 1 81 ? 1.715 10.445 -1.186 1.00 88.62 81 MET A O 1
ATOM 615 N N . PHE A 1 82 ? 3.235 9.545 0.213 1.00 93.75 82 PHE A N 1
ATOM 616 C CA . PHE A 1 82 ? 2.743 10.191 1.432 1.00 93.75 82 PHE A CA 1
ATOM 617 C C . PHE A 1 82 ? 3.398 11.564 1.654 1.00 93.75 82 PHE A C 1
ATOM 619 O O . PHE A 1 82 ? 4.503 11.829 1.181 1.00 93.75 82 PHE A O 1
ATOM 626 N N . GLU A 1 83 ? 2.731 12.443 2.403 1.00 94.19 83 GLU A N 1
ATOM 627 C CA . GLU A 1 83 ? 3.331 13.687 2.898 1.00 94.19 83 GLU A CA 1
ATOM 628 C C . GLU A 1 83 ? 4.604 13.400 3.710 1.00 94.19 83 GLU A C 1
ATOM 630 O O . GLU A 1 83 ? 4.685 12.396 4.413 1.00 94.19 83 GLU A O 1
ATOM 635 N N . GLY A 1 84 ? 5.607 14.278 3.635 1.00 91.44 84 GLY A N 1
ATOM 636 C CA . GLY A 1 84 ? 6.912 14.083 4.293 1.00 91.44 84 GLY A CA 1
ATOM 637 C C . GLY A 1 84 ? 7.898 13.185 3.534 1.00 91.44 84 GLY A C 1
ATOM 638 O O . GLY A 1 84 ? 9.064 13.090 3.925 1.00 91.44 84 GLY A O 1
ATOM 639 N N . GLN A 1 85 ? 7.463 12.571 2.432 1.00 91.06 85 GLN A N 1
ATOM 640 C CA . GLN A 1 85 ? 8.330 11.831 1.521 1.00 91.06 85 GLN A CA 1
ATOM 641 C C . GLN A 1 85 ? 8.761 12.688 0.325 1.00 91.06 85 GLN A C 1
ATOM 643 O O . GLN A 1 85 ? 8.226 13.769 0.072 1.00 91.06 85 GLN A O 1
ATOM 648 N N . SER A 1 86 ? 9.779 12.236 -0.405 1.00 86.94 86 SER A N 1
ATOM 649 C CA . SER A 1 86 ? 10.270 12.905 -1.615 1.00 86.94 86 SER A CA 1
ATOM 650 C C . SER A 1 86 ? 10.913 11.912 -2.576 1.00 86.94 86 SER A C 1
ATOM 652 O O . SER A 1 86 ? 11.382 10.854 -2.158 1.00 86.94 86 SER A O 1
ATOM 654 N N . TYR A 1 87 ? 10.984 12.273 -3.857 1.00 83.44 87 TYR A N 1
ATOM 655 C CA . TYR A 1 87 ? 11.759 11.519 -4.840 1.00 83.44 87 TYR A CA 1
ATOM 656 C C . TYR A 1 87 ? 13.260 11.778 -4.690 1.00 83.44 87 TYR A C 1
ATOM 658 O O . TYR A 1 87 ? 13.672 12.905 -4.407 1.00 83.44 87 TYR A O 1
ATOM 666 N N . SER A 1 88 ? 14.085 10.763 -4.940 1.00 80.00 88 SER A N 1
ATOM 667 C CA . SER A 1 88 ? 15.541 10.910 -4.996 1.00 80.00 88 SER A CA 1
ATOM 668 C C . SER A 1 88 ? 16.143 10.270 -6.241 1.00 80.00 88 SER A C 1
ATOM 670 O O . SER A 1 88 ? 15.697 9.239 -6.719 1.00 80.00 88 SER A O 1
ATOM 672 N N . GLN A 1 89 ? 17.195 10.881 -6.783 1.00 72.44 89 GLN A N 1
ATOM 673 C CA . GLN A 1 89 ? 17.969 10.288 -7.884 1.00 72.44 89 GLN A CA 1
ATOM 674 C C . GLN A 1 89 ? 19.178 9.492 -7.387 1.00 72.44 89 GLN A C 1
ATOM 676 O O . GLN A 1 89 ? 19.742 8.696 -8.130 1.00 72.44 89 GLN A O 1
ATOM 681 N N . ASN A 1 90 ? 19.605 9.742 -6.148 1.00 77.81 90 ASN A N 1
ATOM 682 C CA . ASN A 1 90 ? 20.924 9.338 -5.664 1.00 77.81 90 ASN A CA 1
ATOM 683 C C . ASN A 1 90 ? 20.853 8.234 -4.606 1.00 77.81 90 ASN A C 1
ATOM 685 O O . ASN A 1 90 ? 21.823 7.504 -4.426 1.00 77.81 90 ASN A O 1
ATOM 689 N N . ASP A 1 91 ? 19.718 8.108 -3.917 1.00 79.69 91 ASP A N 1
ATOM 690 C CA . ASP A 1 91 ? 19.588 7.221 -2.756 1.00 79.69 91 ASP A CA 1
ATOM 691 C C . ASP A 1 91 ? 19.103 5.808 -3.119 1.00 79.69 91 ASP A C 1
ATOM 693 O O . ASP A 1 91 ? 19.215 4.893 -2.305 1.00 79.69 91 ASP A O 1
ATOM 697 N N . CYS A 1 92 ? 18.610 5.604 -4.347 1.00 71.75 92 CYS A N 1
ATOM 698 C CA . CYS A 1 92 ? 18.207 4.291 -4.857 1.00 71.75 92 CYS A CA 1
ATOM 699 C C . CYS A 1 92 ? 18.941 3.980 -6.172 1.00 71.75 92 CYS A C 1
ATOM 701 O O . CYS A 1 92 ? 18.401 4.202 -7.260 1.00 71.75 92 CYS A O 1
ATOM 703 N N . PRO A 1 93 ? 20.189 3.488 -6.104 1.00 67.81 93 PRO A N 1
ATOM 704 C CA . PRO A 1 93 ? 20.949 3.151 -7.299 1.00 67.81 93 PRO A CA 1
ATOM 705 C C . PRO A 1 93 ? 20.221 2.085 -8.129 1.00 67.81 93 PRO A C 1
ATOM 707 O O . PRO A 1 93 ? 19.796 1.059 -7.604 1.00 67.81 93 PRO A O 1
ATOM 710 N N . GLY A 1 94 ? 20.099 2.328 -9.436 1.00 66.06 94 GLY A N 1
ATOM 711 C CA . GLY A 1 94 ? 19.450 1.406 -10.376 1.00 66.06 94 GLY A CA 1
ATOM 712 C C . GLY A 1 94 ? 17.933 1.569 -10.509 1.00 66.06 94 GLY A C 1
ATOM 713 O O . GLY A 1 94 ? 17.330 0.853 -11.304 1.00 66.06 94 GLY A O 1
ATOM 714 N N . VAL A 1 95 ? 17.325 2.520 -9.794 1.00 65.56 95 VAL A N 1
ATOM 715 C CA . VAL A 1 95 ? 15.897 2.847 -9.903 1.00 65.56 95 VAL A CA 1
ATOM 716 C C . VAL A 1 95 ? 15.731 4.195 -10.611 1.00 65.56 95 VAL A C 1
ATOM 718 O O . VAL A 1 95 ? 16.612 5.053 -10.550 1.00 65.56 95 VAL A O 1
ATOM 721 N N . THR A 1 96 ? 14.619 4.396 -11.319 1.00 67.38 96 THR A N 1
ATOM 722 C CA . THR A 1 96 ? 14.286 5.720 -11.862 1.00 67.38 96 THR A CA 1
ATOM 723 C C . THR A 1 96 ? 14.100 6.717 -10.716 1.00 67.38 96 THR A C 1
ATOM 725 O O . THR A 1 96 ? 13.745 6.336 -9.601 1.00 67.38 96 THR A O 1
ATOM 728 N N . VAL A 1 97 ? 14.302 8.010 -10.990 1.00 64.75 97 VAL A N 1
ATOM 729 C CA . VAL A 1 97 ? 14.127 9.100 -10.007 1.00 64.75 97 VAL A CA 1
ATOM 730 C C . VAL A 1 97 ? 12.798 8.989 -9.258 1.00 64.75 97 VAL A C 1
ATOM 732 O O . VAL A 1 97 ? 12.740 9.159 -8.046 1.00 64.75 97 VAL A O 1
ATOM 735 N N . PHE A 1 98 ? 11.730 8.662 -9.983 1.00 69.31 98 PHE A N 1
ATOM 736 C CA . PHE A 1 98 ? 10.391 8.550 -9.415 1.00 69.31 98 PHE A CA 1
ATOM 737 C C . PHE A 1 98 ? 10.135 7.200 -8.725 1.00 69.31 98 PHE A C 1
ATOM 739 O O . PHE A 1 98 ? 9.217 7.079 -7.917 1.00 69.31 98 PHE A O 1
ATOM 746 N N . GLY A 1 99 ? 10.945 6.176 -9.004 1.00 68.75 99 GLY A N 1
ATOM 747 C CA . GLY A 1 99 ? 10.897 4.888 -8.305 1.00 68.75 99 GLY A CA 1
ATOM 748 C C . GLY A 1 99 ? 11.580 4.912 -6.935 1.00 68.75 99 GLY A C 1
ATOM 749 O O . GLY A 1 99 ? 11.437 3.973 -6.157 1.00 68.75 99 GLY A O 1
ATOM 750 N N . CYS A 1 100 ? 12.301 5.987 -6.614 1.00 77.69 100 CYS A N 1
ATOM 751 C CA . CYS A 1 100 ? 13.012 6.139 -5.355 1.00 77.69 100 CYS A CA 1
ATOM 752 C C . CYS A 1 100 ? 12.310 7.132 -4.432 1.00 77.69 100 CYS A C 1
ATOM 754 O O . CYS A 1 100 ? 12.505 8.341 -4.547 1.00 77.69 100 CYS A O 1
ATOM 756 N N . ILE A 1 101 ? 11.516 6.621 -3.492 1.00 83.62 101 ILE A N 1
ATOM 757 C CA . ILE A 1 101 ? 10.920 7.438 -2.434 1.00 83.62 101 ILE A CA 1
ATOM 758 C C . ILE A 1 101 ? 11.800 7.371 -1.183 1.00 83.62 101 ILE A C 1
ATOM 760 O O . ILE A 1 101 ? 12.036 6.297 -0.622 1.00 83.62 101 ILE A O 1
ATOM 764 N N . ILE A 1 102 ? 12.252 8.539 -0.734 1.00 85.00 102 ILE A N 1
ATOM 765 C CA . ILE A 1 102 ? 13.007 8.740 0.504 1.00 85.00 102 ILE A CA 1
ATOM 766 C C . ILE A 1 102 ? 12.182 9.509 1.538 1.00 85.00 102 ILE A C 1
ATOM 768 O O . ILE A 1 102 ? 11.141 10.091 1.232 1.00 85.00 102 ILE A O 1
ATOM 772 N N . GLY A 1 103 ? 12.684 9.531 2.772 1.00 87.62 103 GLY A N 1
ATOM 773 C CA . GLY A 1 103 ? 11.999 10.140 3.907 1.00 87.62 103 GLY A CA 1
ATOM 774 C C . GLY A 1 103 ? 10.981 9.202 4.553 1.00 87.62 103 GLY A C 1
ATOM 775 O O . GLY A 1 103 ? 10.703 8.102 4.069 1.00 87.62 103 GLY A O 1
ATOM 776 N N . ASN A 1 104 ? 10.445 9.647 5.685 1.00 88.62 104 ASN A N 1
ATOM 777 C CA . ASN A 1 104 ? 9.363 8.964 6.383 1.00 88.62 104 ASN A CA 1
ATOM 778 C C . ASN A 1 104 ? 8.071 9.753 6.182 1.00 88.62 104 ASN A C 1
ATOM 780 O O . ASN A 1 104 ? 8.136 10.985 6.133 1.00 88.62 104 ASN A O 1
ATOM 784 N N . PRO A 1 105 ? 6.913 9.080 6.122 1.00 93.88 105 PRO A N 1
ATOM 785 C CA . PRO A 1 105 ? 5.647 9.783 6.129 1.00 93.88 105 PRO A CA 1
ATOM 786 C C . PRO A 1 105 ? 5.521 10.715 7.341 1.00 93.88 105 PRO A C 1
ATOM 788 O O . PRO A 1 105 ? 5.986 10.407 8.445 1.00 93.88 105 PRO A O 1
ATOM 791 N N . SER A 1 106 ? 4.895 11.867 7.131 1.00 92.44 106 SER A N 1
ATOM 792 C CA . SER A 1 106 ? 4.565 12.810 8.191 1.00 92.44 106 SER A CA 1
ATOM 793 C C . SER A 1 106 ? 3.478 12.244 9.115 1.00 92.44 106 SER A C 1
ATOM 795 O O . SER A 1 106 ? 2.839 11.228 8.830 1.00 92.44 106 SER A O 1
ATOM 797 N N . LYS A 1 107 ? 3.291 12.897 10.268 1.00 91.00 107 LYS A N 1
ATOM 798 C CA . LYS A 1 107 ? 2.242 12.558 11.237 1.00 91.00 107 LYS A CA 1
ATOM 799 C C . LYS A 1 107 ? 1.211 13.690 11.270 1.00 91.00 107 LYS A C 1
ATOM 801 O O . LYS A 1 107 ? 1.624 14.824 11.523 1.00 91.00 107 LYS A O 1
ATOM 806 N N . PRO A 1 108 ? -0.095 13.422 11.098 1.00 92.50 108 PRO A N 1
ATOM 807 C CA . PRO A 1 108 ? -0.715 12.126 10.789 1.00 92.50 108 PRO A CA 1
ATOM 808 C C . PRO A 1 108 ? -0.429 11.649 9.355 1.00 92.50 108 PRO A C 1
ATOM 810 O O . PRO A 1 108 ? -0.161 12.468 8.472 1.00 92.50 108 PRO A O 1
ATOM 813 N N . LEU A 1 109 ? -0.525 10.333 9.125 1.00 95.25 109 LEU A N 1
ATOM 814 C CA . LEU A 1 109 ? -0.336 9.744 7.800 1.00 95.25 109 LEU A CA 1
ATOM 815 C C . LEU A 1 109 ? -1.361 10.330 6.821 1.00 95.25 109 LEU A C 1
ATOM 817 O O . LEU A 1 109 ? -2.570 10.282 7.056 1.00 95.25 109 LEU A O 1
ATOM 821 N N . SER A 1 110 ? -0.869 10.902 5.728 1.00 95.50 110 SER A N 1
ATOM 822 C CA . SER A 1 110 ? -1.686 11.530 4.693 1.00 95.50 110 SER A CA 1
ATOM 823 C C . SER A 1 110 ? -1.000 11.414 3.338 1.00 95.50 110 SER A C 1
ATOM 825 O O . SER A 1 110 ? 0.227 11.354 3.250 1.00 95.50 110 SER A O 1
ATOM 827 N N . LEU A 1 111 ? -1.794 11.340 2.271 1.00 93.19 111 LEU A N 1
ATOM 828 C CA . LEU A 1 111 ? -1.267 11.318 0.909 1.00 93.19 111 LEU A CA 1
ATOM 829 C C . LEU A 1 111 ? -0.803 12.714 0.500 1.00 93.19 111 LEU A C 1
ATOM 831 O O . LEU A 1 111 ? -1.449 13.705 0.839 1.00 93.19 111 LEU A O 1
ATOM 835 N N . SER A 1 112 ? 0.282 12.776 -0.271 1.00 90.00 112 SER A N 1
ATOM 836 C CA . SER A 1 112 ? 0.866 14.043 -0.692 1.00 90.00 112 SER A CA 1
ATOM 837 C C . SER A 1 112 ? -0.114 14.900 -1.502 1.00 90.00 112 SER A C 1
ATOM 839 O O . SER A 1 112 ? -0.891 14.425 -2.342 1.00 90.00 112 SER A O 1
ATOM 841 N N . THR A 1 113 ? -0.079 16.196 -1.230 1.00 87.19 113 THR A N 1
ATOM 842 C CA . THR A 1 113 ? -0.806 17.246 -1.944 1.00 87.19 113 THR A CA 1
ATOM 843 C C . THR A 1 113 ? 0.046 17.921 -3.017 1.00 87.19 113 THR A C 1
ATOM 845 O O . THR A 1 113 ? -0.477 18.745 -3.768 1.00 87.19 113 THR A O 1
ATOM 848 N N . ASP A 1 114 ? 1.326 17.553 -3.134 1.00 81.50 114 ASP A N 1
ATOM 849 C CA . ASP A 1 114 ? 2.236 18.126 -4.121 1.00 81.50 114 ASP A CA 1
ATOM 850 C C . ASP A 1 114 ? 1.751 17.793 -5.550 1.00 81.50 114 ASP A C 1
ATOM 852 O O . ASP A 1 114 ? 1.638 16.618 -5.917 1.00 81.50 114 ASP A O 1
ATOM 856 N N . PRO A 1 115 ? 1.450 18.799 -6.393 1.00 65.44 115 PRO A N 1
ATOM 857 C CA . PRO A 1 115 ? 0.940 18.582 -7.746 1.00 65.44 115 PRO A CA 1
ATOM 858 C C . PRO A 1 115 ? 1.940 17.887 -8.682 1.00 65.44 115 PRO A C 1
ATOM 860 O O . PRO A 1 115 ? 1.530 17.368 -9.723 1.00 65.44 115 PRO A O 1
ATOM 863 N N . LEU A 1 116 ? 3.230 17.845 -8.330 1.00 65.75 116 LEU A N 1
ATOM 864 C CA . LEU A 1 116 ? 4.265 17.119 -9.072 1.00 65.75 116 LEU A CA 1
ATOM 865 C C . LEU A 1 116 ? 4.167 15.596 -8.888 1.00 65.75 116 LEU A C 1
ATOM 867 O O . LEU A 1 116 ? 4.867 14.850 -9.567 1.00 65.75 116 LEU A O 1
ATOM 871 N N . THR A 1 117 ? 3.269 15.129 -8.015 1.00 64.25 117 THR A N 1
ATOM 872 C CA . THR A 1 117 ? 3.058 13.709 -7.690 1.00 64.25 117 THR A CA 1
ATOM 873 C C . THR A 1 117 ? 1.961 13.037 -8.510 1.00 64.25 117 THR A C 1
ATOM 875 O O . THR A 1 117 ? 1.591 11.903 -8.217 1.00 64.25 117 THR A O 1
ATOM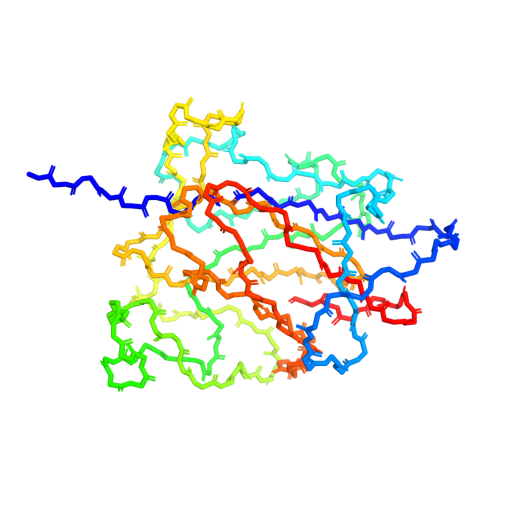 878 N N . ARG A 1 118 ? 1.456 13.688 -9.571 1.00 58.81 118 ARG A N 1
ATOM 879 C CA . ARG A 1 118 ? 0.482 13.095 -10.506 1.00 58.81 118 ARG A CA 1
ATOM 880 C C . ARG A 1 118 ? 1.124 11.993 -11.342 1.00 58.81 118 ARG A C 1
ATOM 882 O O . ARG A 1 118 ? 1.492 12.187 -12.499 1.00 58.81 118 ARG A O 1
ATOM 889 N N . GLY A 1 119 ? 1.289 10.839 -10.714 1.00 64.56 119 GLY A N 1
ATOM 890 C CA . GLY A 1 119 ? 2.149 9.779 -11.206 1.00 64.56 119 GLY A CA 1
ATOM 891 C C . GLY A 1 119 ? 1.440 8.469 -11.478 1.00 64.56 119 GLY A C 1
ATOM 892 O O . GLY A 1 119 ? 2.095 7.606 -12.036 1.00 64.56 119 GLY A O 1
ATOM 893 N N . ILE A 1 120 ? 0.166 8.288 -11.113 1.00 77.88 120 ILE A N 1
ATOM 894 C CA . ILE A 1 120 ? -0.474 6.963 -11.166 1.00 77.88 120 ILE A CA 1
ATOM 895 C C . ILE A 1 120 ? -1.786 6.973 -11.945 1.00 77.88 120 ILE A C 1
ATOM 897 O O . ILE A 1 120 ? -2.601 7.888 -11.803 1.00 77.88 120 ILE A O 1
ATOM 901 N N . SER A 1 121 ? -1.994 5.938 -12.750 1.00 81.19 121 SER A N 1
ATOM 902 C CA . SER A 1 121 ? -3.203 5.750 -13.543 1.00 81.19 121 SER A CA 1
ATOM 903 C C . SER A 1 121 ? -3.515 4.278 -13.759 1.00 81.19 121 SER A C 1
ATOM 905 O O . SER A 1 121 ? -2.612 3.442 -13.788 1.00 81.19 121 SER A O 1
ATOM 907 N N . ILE A 1 122 ? -4.788 3.976 -13.993 1.00 81.00 122 ILE A N 1
ATOM 908 C CA . ILE A 1 122 ? -5.205 2.649 -14.444 1.00 81.00 122 ILE A CA 1
ATOM 909 C C . ILE A 1 122 ? -4.769 2.432 -15.889 1.00 81.00 122 ILE A C 1
ATOM 911 O O . ILE A 1 122 ? -4.998 3.287 -16.745 1.00 81.00 122 ILE A O 1
ATOM 915 N N . VAL A 1 123 ? -4.163 1.284 -16.162 1.00 76.25 123 VAL A N 1
ATOM 916 C CA . VAL A 1 123 ? -3.724 0.861 -17.495 1.00 76.25 123 VAL A CA 1
ATOM 917 C C . VAL A 1 123 ? -4.258 -0.533 -17.802 1.00 76.25 123 VAL A C 1
ATOM 919 O O . VAL A 1 123 ? -4.643 -1.272 -16.893 1.00 76.25 123 VAL A O 1
ATOM 922 N N . ALA A 1 124 ? -4.273 -0.901 -19.082 1.00 73.69 124 ALA A N 1
ATOM 923 C CA . ALA A 1 124 ? -4.453 -2.293 -19.469 1.00 73.69 124 ALA A CA 1
ATOM 924 C C . ALA A 1 124 ? -3.345 -3.146 -18.834 1.00 73.69 124 ALA A C 1
ATOM 926 O O . ALA A 1 124 ? -2.165 -2.797 -18.935 1.00 73.69 124 ALA A O 1
ATOM 927 N N . ALA A 1 125 ? -3.729 -4.242 -18.182 1.00 67.06 125 ALA A N 1
ATOM 928 C CA . ALA A 1 125 ? -2.773 -5.255 -17.761 1.00 67.06 125 ALA A CA 1
ATOM 929 C C . ALA A 1 125 ? -2.253 -6.013 -18.991 1.00 67.06 125 ALA A C 1
ATOM 931 O O . ALA A 1 125 ? -2.905 -6.061 -20.041 1.00 67.06 125 ALA A O 1
ATOM 932 N N . ASP A 1 126 ? -1.066 -6.597 -18.878 1.00 62.28 126 ASP A N 1
ATOM 933 C CA . ASP A 1 126 ? -0.541 -7.465 -19.924 1.00 62.28 126 ASP A CA 1
ATOM 934 C C . ASP A 1 126 ? -1.308 -8.803 -19.994 1.00 62.28 126 ASP A C 1
ATOM 936 O O . ASP A 1 126 ? -2.070 -9.183 -19.104 1.00 62.28 126 ASP A O 1
ATOM 940 N N . SER A 1 127 ? -1.099 -9.552 -21.079 1.00 62.25 127 SER A N 1
ATOM 941 C CA . SER A 1 127 ? -1.814 -10.810 -21.330 1.00 62.25 127 SER A CA 1
ATOM 942 C C . SER A 1 127 ? -1.417 -11.980 -20.418 1.00 62.25 127 SER A C 1
ATOM 944 O O . SER A 1 127 ? -1.989 -13.061 -20.550 1.00 62.25 127 SER A O 1
ATOM 946 N N . SER A 1 128 ? -0.397 -11.826 -19.572 1.00 60.34 128 SER A N 1
ATOM 947 C CA . SER A 1 128 ? 0.073 -12.864 -18.648 1.00 60.34 128 SER A CA 1
ATOM 948 C C . SER A 1 128 ? -0.693 -12.881 -17.323 1.00 60.34 128 SER A C 1
ATOM 950 O O . SER A 1 128 ? -0.528 -13.822 -16.543 1.00 60.34 128 SER A O 1
ATOM 952 N N . PHE A 1 129 ? -1.571 -11.901 -17.092 1.00 64.19 129 PHE A N 1
ATOM 953 C CA . PHE A 1 129 ? -2.376 -11.807 -15.882 1.00 64.19 129 PHE A CA 1
ATOM 954 C C . PHE A 1 129 ? -3.860 -12.146 -16.088 1.00 64.19 129 PHE A C 1
ATOM 956 O O . PHE A 1 129 ? -4.392 -12.067 -17.194 1.00 64.19 129 PHE A O 1
ATOM 963 N N . SER A 1 130 ? -4.534 -12.566 -15.009 1.00 65.38 130 SER A N 1
ATOM 964 C CA . SER A 1 130 ? -5.952 -12.958 -15.034 1.00 65.38 130 SER A CA 1
ATOM 965 C C . SER A 1 130 ? -6.922 -11.775 -15.022 1.00 65.38 130 SER A C 1
ATOM 967 O O . SER A 1 130 ? -8.026 -11.900 -15.549 1.00 65.38 130 SER A O 1
ATOM 969 N N . ASP A 1 131 ? -6.520 -10.648 -14.430 1.00 69.12 131 ASP A N 1
ATOM 970 C CA . ASP A 1 131 ? -7.241 -9.375 -14.508 1.00 69.12 131 ASP A CA 1
ATOM 971 C C . ASP A 1 131 ? -6.814 -8.577 -15.740 1.00 69.12 131 ASP A C 1
ATOM 973 O O . ASP A 1 131 ? -5.664 -8.619 -16.167 1.00 69.12 131 ASP A O 1
ATOM 977 N N . SER A 1 132 ? -7.757 -7.829 -16.308 1.00 66.69 132 SER A N 1
ATOM 978 C CA . SER A 1 132 ? -7.542 -7.053 -17.533 1.00 66.69 132 SER A CA 1
ATOM 979 C C . SER A 1 132 ? -6.936 -5.668 -17.290 1.00 66.69 132 SER A C 1
ATOM 981 O O . SER A 1 132 ? -6.561 -4.987 -18.247 1.00 66.69 132 SER A O 1
ATOM 983 N N . ARG A 1 133 ? -6.854 -5.223 -16.028 1.00 77.94 133 ARG A N 1
ATOM 984 C CA . ARG A 1 133 ? -6.405 -3.880 -15.645 1.00 77.94 133 ARG A CA 1
ATOM 985 C C . ARG A 1 133 ? -5.475 -3.894 -14.437 1.00 77.94 133 ARG A C 1
ATOM 987 O O . ARG A 1 133 ? -5.525 -4.784 -13.599 1.00 77.94 133 ARG A O 1
ATOM 994 N N . ALA A 1 134 ? -4.629 -2.871 -14.383 1.00 76.62 134 ALA A N 1
ATOM 995 C CA . ALA A 1 134 ? -3.611 -2.660 -13.366 1.00 76.62 134 ALA A CA 1
ATOM 996 C C . ALA A 1 134 ? -3.556 -1.187 -12.963 1.00 76.62 134 ALA A C 1
ATOM 998 O O . ALA A 1 134 ? -3.816 -0.311 -13.792 1.00 76.62 134 ALA A O 1
ATOM 999 N N . ILE A 1 135 ? -3.111 -0.892 -11.742 1.00 80.06 135 ILE A N 1
ATOM 1000 C CA . ILE A 1 135 ? -2.548 0.429 -11.454 1.00 80.06 135 ILE A CA 1
ATOM 1001 C C . ILE A 1 135 ? -1.103 0.463 -11.942 1.00 80.06 135 ILE A C 1
ATOM 1003 O O . ILE A 1 135 ? -0.326 -0.422 -11.617 1.00 80.06 135 ILE A O 1
ATOM 1007 N N . ALA A 1 136 ? -0.738 1.476 -12.720 1.00 74.19 136 ALA A N 1
ATOM 1008 C CA . ALA A 1 136 ? 0.640 1.705 -13.122 1.00 74.19 136 ALA A CA 1
ATOM 1009 C C . ALA A 1 136 ? 1.033 3.146 -12.849 1.00 74.19 136 ALA A C 1
ATOM 1011 O O . ALA A 1 136 ? 0.195 4.042 -12.701 1.00 74.19 136 ALA A O 1
ATOM 1012 N N . THR A 1 137 ? 2.336 3.366 -12.804 1.00 70.31 137 THR A N 1
ATOM 1013 C CA . THR A 1 137 ? 2.903 4.668 -12.515 1.00 70.31 137 THR A CA 1
ATOM 1014 C C . THR A 1 137 ? 3.739 5.173 -13.686 1.00 70.31 137 THR A C 1
ATOM 1016 O O . THR A 1 137 ? 4.305 4.402 -14.466 1.00 70.31 137 THR A O 1
ATOM 1019 N N . GLN A 1 138 ? 3.831 6.492 -13.841 1.00 66.88 138 GLN A N 1
ATOM 1020 C CA . GLN A 1 138 ? 4.744 7.092 -14.800 1.00 66.88 138 GLN A CA 1
ATOM 1021 C C . GLN A 1 138 ? 6.171 6.657 -14.463 1.00 66.88 138 GLN A C 1
ATOM 1023 O O . GLN A 1 138 ? 6.622 6.811 -13.332 1.00 66.88 138 GLN A O 1
ATOM 1028 N N . GLN A 1 139 ? 6.889 6.137 -15.461 1.00 63.44 139 GLN A N 1
ATOM 1029 C CA . GLN A 1 139 ? 8.298 5.746 -15.332 1.00 63.44 139 GLN A CA 1
ATOM 1030 C C . GLN A 1 139 ? 8.578 4.732 -14.211 1.00 63.44 139 GLN A C 1
ATOM 1032 O O . GLN A 1 139 ? 9.681 4.735 -13.655 1.00 63.44 139 GLN A O 1
ATOM 1037 N N . ASN A 1 140 ? 7.605 3.874 -13.886 1.00 65.50 140 ASN A N 1
ATOM 1038 C CA . ASN A 1 140 ? 7.734 2.863 -12.836 1.00 65.50 140 ASN A CA 1
ATOM 1039 C C . ASN A 1 140 ? 8.010 3.479 -11.454 1.00 65.50 140 ASN A C 1
ATOM 1041 O O . ASN A 1 140 ? 8.762 2.932 -10.648 1.00 65.50 140 ASN A O 1
ATOM 1045 N N . ALA A 1 141 ? 7.438 4.658 -11.206 1.00 71.12 141 ALA A N 1
ATOM 1046 C CA . ALA A 1 141 ? 7.450 5.299 -9.906 1.00 71.12 141 ALA A CA 1
ATOM 1047 C C . ALA A 1 141 ? 6.813 4.432 -8.813 1.00 71.12 141 ALA A C 1
ATOM 1049 O O . ALA A 1 141 ? 5.912 3.630 -9.069 1.00 71.12 141 ALA A O 1
ATOM 1050 N N . ALA A 1 142 ? 7.235 4.643 -7.572 1.00 80.00 142 ALA A N 1
ATOM 1051 C CA . ALA A 1 142 ? 6.506 4.101 -6.437 1.00 80.00 142 ALA A CA 1
ATOM 1052 C C . ALA A 1 142 ? 5.176 4.854 -6.247 1.00 80.00 142 ALA A C 1
ATOM 1054 O O . ALA A 1 142 ? 4.973 5.953 -6.773 1.00 80.00 142 ALA A O 1
ATOM 1055 N N . TYR A 1 143 ? 4.261 4.233 -5.511 1.00 85.94 143 TYR A N 1
ATOM 1056 C CA . TYR A 1 143 ? 2.980 4.817 -5.146 1.00 85.94 143 TYR A CA 1
ATOM 1057 C C . TYR A 1 143 ? 2.576 4.388 -3.736 1.00 85.94 143 TYR A C 1
ATOM 1059 O O . TYR A 1 143 ? 3.122 3.443 -3.165 1.00 85.94 143 TYR A O 1
ATOM 1067 N N . SER A 1 144 ? 1.612 5.111 -3.187 1.00 91.06 144 SER A N 1
ATOM 1068 C CA . SER A 1 144 ? 1.070 4.964 -1.847 1.00 91.06 144 SER A CA 1
ATOM 1069 C C . SER A 1 144 ? -0.411 4.628 -1.908 1.00 91.06 144 SER A C 1
ATOM 1071 O O . SER A 1 144 ? -1.151 5.115 -2.767 1.00 91.06 144 SER A O 1
ATOM 1073 N N . ILE A 1 145 ? -0.832 3.824 -0.940 1.00 93.88 145 ILE A N 1
ATOM 1074 C CA . ILE A 1 145 ? -2.215 3.428 -0.702 1.00 93.88 145 ILE A CA 1
ATOM 1075 C C . ILE A 1 145 ? -2.550 3.905 0.707 1.00 93.88 145 ILE A C 1
ATOM 1077 O O . ILE A 1 145 ? -1.783 3.623 1.622 1.00 93.88 145 ILE A O 1
ATOM 1081 N N . LEU A 1 146 ? -3.642 4.648 0.871 1.00 95.69 146 LEU A N 1
ATOM 1082 C CA . LEU A 1 146 ? -4.143 5.075 2.176 1.00 95.69 146 LEU A CA 1
ATOM 1083 C C . LEU A 1 146 ? -5.536 4.494 2.402 1.00 95.69 146 LEU A C 1
ATOM 1085 O O . LEU A 1 146 ? -6.433 4.686 1.576 1.00 95.69 146 LEU A O 1
ATOM 1089 N N . PHE A 1 147 ? -5.716 3.854 3.548 1.00 95.81 147 PHE A N 1
ATOM 1090 C CA . PHE A 1 147 ? -6.995 3.385 4.057 1.00 95.81 147 PHE A CA 1
ATOM 1091 C C . PHE A 1 147 ? -7.540 4.413 5.043 1.00 95.81 147 PHE A C 1
ATOM 1093 O O . PHE A 1 147 ? -6.847 4.797 5.981 1.00 95.81 147 PHE A O 1
ATOM 1100 N N . ASP A 1 148 ? -8.781 4.871 4.890 1.00 94.94 148 ASP A N 1
ATOM 1101 C CA . ASP A 1 148 ? -9.393 5.798 5.863 1.00 94.94 148 ASP A CA 1
ATOM 1102 C C . ASP A 1 148 ? -9.733 5.140 7.219 1.00 94.94 148 ASP A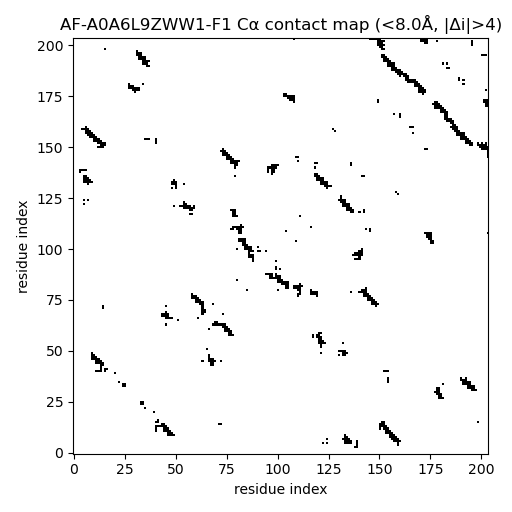 C 1
ATOM 1104 O O . ASP A 1 148 ? -10.013 5.840 8.193 1.00 94.94 148 ASP A O 1
ATOM 1108 N N . LYS A 1 149 ? -9.650 3.808 7.294 1.00 93.19 149 LYS A N 1
ATOM 1109 C CA . LYS A 1 149 ? -9.750 2.988 8.507 1.00 93.19 149 LYS A CA 1
ATOM 1110 C C . LYS A 1 149 ? -8.529 2.091 8.621 1.00 93.19 149 LYS A C 1
ATOM 1112 O O . LYS A 1 149 ? -7.958 1.700 7.606 1.00 93.19 149 LYS A O 1
ATOM 1117 N N . ASP A 1 150 ? -8.120 1.801 9.849 1.00 93.62 150 ASP A N 1
ATOM 1118 C CA . ASP A 1 150 ? -6.996 0.904 10.084 1.00 93.62 150 ASP A CA 1
ATOM 1119 C C . ASP A 1 150 ? -7.403 -0.540 9.750 1.00 93.62 150 ASP A C 1
ATOM 1121 O O . ASP A 1 150 ? -8.552 -0.938 9.929 1.00 93.62 150 ASP A O 1
ATOM 1125 N N . LEU A 1 151 ? -6.450 -1.337 9.276 1.00 91.00 151 LEU A N 1
ATOM 1126 C CA . LEU A 1 151 ? -6.653 -2.733 8.913 1.00 91.00 151 LEU A CA 1
ATOM 1127 C C . LEU A 1 151 ? -5.783 -3.644 9.765 1.00 91.00 151 LEU A C 1
ATOM 1129 O O . LEU A 1 151 ? -4.664 -3.296 10.155 1.00 91.00 151 LEU A O 1
ATOM 1133 N N . ALA A 1 152 ? -6.305 -4.832 10.053 1.00 90.31 152 ALA A N 1
ATOM 1134 C CA . ALA A 1 152 ? -5.512 -5.906 10.634 1.00 90.31 152 ALA A CA 1
ATOM 1135 C C . ALA A 1 152 ? -4.716 -6.641 9.552 1.00 90.31 152 ALA A C 1
ATOM 1137 O O . ALA A 1 152 ? -3.622 -7.120 9.829 1.00 90.31 152 ALA A O 1
ATOM 1138 N N . ARG A 1 153 ? -5.255 -6.741 8.325 1.00 89.38 153 ARG A N 1
ATOM 1139 C CA . ARG A 1 153 ? -4.670 -7.530 7.235 1.00 89.38 153 ARG A CA 1
ATOM 1140 C C . ARG A 1 153 ? -4.860 -6.865 5.874 1.00 89.38 153 ARG A C 1
ATOM 1142 O O . ARG A 1 153 ? -5.935 -6.356 5.561 1.00 89.38 153 ARG A O 1
ATOM 1149 N N . VAL A 1 154 ? -3.829 -6.928 5.040 1.00 90.50 154 VAL A N 1
ATOM 1150 C CA . VAL A 1 154 ? -3.856 -6.455 3.651 1.00 90.50 154 VAL A CA 1
ATOM 1151 C C . VAL A 1 154 ? -2.952 -7.323 2.790 1.00 90.50 154 VAL A C 1
ATOM 1153 O O . VAL A 1 154 ? -1.898 -7.777 3.229 1.00 90.50 154 VAL A O 1
ATOM 1156 N N . GLY A 1 155 ? -3.368 -7.561 1.556 1.00 89.44 155 GLY A N 1
ATOM 1157 C CA . GLY A 1 155 ? -2.626 -8.316 0.564 1.00 89.44 155 GLY A CA 1
ATOM 1158 C C . GLY A 1 155 ? -2.537 -7.573 -0.746 1.00 89.44 155 GLY A C 1
ATOM 1159 O O . GLY A 1 155 ? -3.475 -6.883 -1.137 1.00 89.44 155 GLY A O 1
ATOM 1160 N N . ILE A 1 156 ? -1.412 -7.734 -1.428 1.00 88.50 156 ILE A N 1
ATOM 1161 C CA . ILE A 1 156 ? -1.185 -7.159 -2.740 1.00 88.50 156 ILE A CA 1
ATOM 1162 C C . ILE A 1 156 ? -0.589 -8.211 -3.670 1.00 88.50 156 ILE A C 1
ATOM 1164 O O . ILE A 1 156 ? 0.442 -8.807 -3.370 1.00 88.50 156 ILE A O 1
ATOM 1168 N N . THR A 1 157 ? -1.235 -8.473 -4.799 1.00 85.81 157 THR A N 1
ATOM 1169 C CA . THR A 1 157 ? -0.648 -9.304 -5.853 1.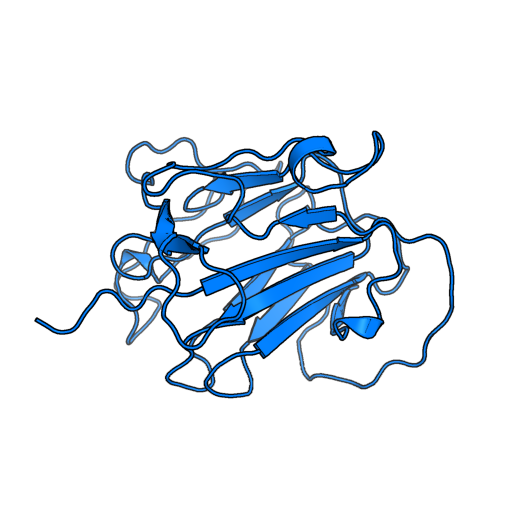00 85.81 157 THR A CA 1
ATOM 1170 C C . THR A 1 157 ? 0.126 -8.404 -6.781 1.00 85.81 157 THR A C 1
ATOM 1172 O O . THR A 1 157 ? -0.477 -7.552 -7.417 1.00 85.81 157 THR A O 1
ATOM 1175 N N . VAL A 1 158 ? 1.434 -8.599 -6.861 1.00 81.69 158 VAL A N 1
ATOM 1176 C CA . VAL A 1 158 ? 2.319 -7.905 -7.790 1.00 81.69 158 VAL A CA 1
ATOM 1177 C C . VAL A 1 158 ? 2.574 -8.784 -9.017 1.00 81.69 158 VAL A C 1
ATOM 1179 O O . VAL A 1 158 ? 2.696 -10.005 -8.894 1.00 81.69 158 VAL A O 1
ATOM 1182 N N . GLY A 1 159 ? 2.628 -8.187 -10.204 1.00 77.25 159 GLY A N 1
ATOM 1183 C CA . GLY A 1 159 ? 2.818 -8.885 -11.479 1.00 77.25 159 GLY A CA 1
ATOM 1184 C C . GLY A 1 159 ? 3.937 -8.295 -12.333 1.00 77.25 159 GLY A C 1
ATOM 1185 O O . GLY A 1 159 ? 4.425 -7.204 -12.044 1.00 77.25 159 GLY A O 1
ATOM 1186 N N . ASP A 1 160 ? 4.317 -9.039 -13.374 1.00 74.38 160 ASP A N 1
ATOM 1187 C CA . ASP A 1 160 ? 5.349 -8.669 -14.358 1.00 74.38 160 ASP A CA 1
ATOM 1188 C C . ASP A 1 160 ? 6.737 -8.389 -13.746 1.00 74.38 160 ASP A C 1
ATOM 1190 O O . ASP A 1 160 ? 7.474 -7.476 -14.114 1.00 74.38 160 ASP A O 1
ATOM 1194 N N . LEU A 1 161 ? 7.106 -9.186 -12.740 1.00 78.06 161 LEU A N 1
ATOM 1195 C CA . LEU A 1 161 ? 8.392 -9.050 -12.068 1.00 78.06 161 LEU A CA 1
ATOM 1196 C C . LEU A 1 161 ? 9.504 -9.694 -12.903 1.00 78.06 161 LEU A C 1
ATOM 1198 O O . LEU A 1 161 ? 9.700 -10.908 -12.858 1.00 78.06 161 LEU A O 1
ATOM 1202 N N . ASP A 1 162 ? 10.298 -8.886 -13.597 1.00 77.44 162 ASP A N 1
ATOM 1203 C CA . ASP A 1 162 ? 11.475 -9.362 -14.342 1.00 77.44 162 ASP A CA 1
ATOM 1204 C C . ASP A 1 162 ? 12.659 -9.743 -13.439 1.00 77.44 162 ASP A C 1
ATOM 1206 O O . ASP A 1 162 ? 13.642 -10.340 -13.884 1.00 77.44 162 ASP A O 1
ATOM 1210 N N . THR A 1 163 ? 12.636 -9.352 -12.163 1.00 80.75 163 THR A N 1
ATOM 1211 C CA . THR A 1 163 ? 13.765 -9.546 -11.244 1.00 80.75 163 THR A CA 1
ATOM 1212 C C . THR A 1 163 ? 13.292 -9.725 -9.801 1.00 80.75 163 THR A C 1
ATOM 1214 O O . THR A 1 163 ? 12.372 -9.055 -9.332 1.00 80.75 163 THR A O 1
ATOM 1217 N N . VAL A 1 164 ? 13.942 -10.635 -9.072 1.00 84.00 164 VAL A N 1
ATOM 1218 C CA . VAL A 1 164 ? 13.790 -10.760 -7.613 1.00 84.00 164 VAL A CA 1
ATOM 1219 C C . VAL A 1 164 ? 14.316 -9.487 -6.958 1.00 84.00 164 VAL A C 1
ATOM 1221 O O . VAL A 1 164 ? 15.430 -9.066 -7.260 1.00 84.00 164 VAL A O 1
ATOM 1224 N N . GLY A 1 165 ? 13.545 -8.872 -6.068 1.00 81.69 165 GLY A N 1
ATOM 1225 C CA . GLY A 1 165 ? 13.918 -7.582 -5.489 1.00 81.69 165 GLY A CA 1
ATOM 1226 C C . GLY A 1 165 ? 13.396 -6.347 -6.223 1.00 81.69 165 GLY A C 1
ATOM 1227 O O . GLY A 1 165 ? 13.661 -5.237 -5.769 1.00 81.69 165 GLY A O 1
ATOM 1228 N N . ALA A 1 166 ? 12.676 -6.513 -7.337 1.00 77.00 166 ALA A N 1
ATOM 1229 C CA . ALA A 1 166 ? 12.127 -5.413 -8.128 1.00 77.00 166 ALA A CA 1
ATOM 1230 C C . ALA A 1 166 ? 11.035 -4.606 -7.403 1.00 77.00 166 ALA A C 1
ATOM 1232 O O . ALA A 1 166 ? 10.915 -3.405 -7.633 1.00 77.00 166 ALA A O 1
ATOM 1233 N N . VAL A 1 167 ? 10.256 -5.237 -6.520 1.00 81.62 167 VAL A N 1
ATOM 1234 C CA . VAL A 1 167 ? 9.180 -4.584 -5.767 1.00 81.62 167 VAL A CA 1
ATOM 1235 C C . VAL A 1 167 ? 9.414 -4.734 -4.276 1.00 81.62 167 VAL A C 1
ATOM 1237 O O . VAL A 1 167 ? 9.570 -5.839 -3.759 1.00 81.62 167 VAL A O 1
ATOM 1240 N N . LYS A 1 168 ? 9.369 -3.597 -3.580 1.00 85.44 168 LYS A N 1
ATOM 1241 C CA . LYS A 1 168 ? 9.361 -3.505 -2.124 1.00 85.44 168 LYS A CA 1
ATOM 1242 C C . LYS A 1 168 ? 8.072 -2.832 -1.670 1.00 85.44 168 LYS A C 1
ATOM 1244 O O . LYS A 1 168 ? 7.765 -1.729 -2.114 1.00 85.44 168 LYS A O 1
ATOM 1249 N N . VAL A 1 169 ? 7.365 -3.466 -0.743 1.00 88.25 169 VAL A N 1
ATOM 1250 C CA . VAL A 1 169 ? 6.159 -2.919 -0.116 1.00 88.25 169 VAL A CA 1
ATOM 1251 C C . VAL A 1 169 ? 6.475 -2.599 1.337 1.00 88.25 169 VAL A C 1
ATOM 1253 O O . VAL A 1 169 ? 6.981 -3.453 2.064 1.00 88.25 169 VAL A O 1
ATOM 1256 N N . LYS A 1 170 ? 6.187 -1.364 1.747 1.00 90.19 170 LYS A N 1
ATOM 1257 C CA . LYS A 1 170 ? 6.309 -0.888 3.129 1.00 90.19 170 LYS A CA 1
ATOM 1258 C C . LYS A 1 170 ? 4.919 -0.646 3.696 1.00 90.19 170 LYS A C 1
ATOM 1260 O O . LYS A 1 170 ? 4.077 -0.069 3.014 1.00 90.19 170 LYS A O 1
ATOM 1265 N N . VAL A 1 171 ? 4.712 -1.054 4.940 1.00 92.38 171 VAL A N 1
ATOM 1266 C CA . VAL A 1 171 ? 3.438 -0.934 5.652 1.00 92.38 171 VAL A CA 1
ATOM 1267 C C . VAL A 1 171 ? 3.614 0.027 6.814 1.00 92.38 171 VAL A C 1
ATOM 1269 O O . VAL A 1 171 ? 4.556 -0.118 7.596 1.00 92.38 171 VAL A O 1
ATOM 1272 N N . PHE A 1 172 ? 2.716 1.000 6.931 1.00 93.94 172 PHE A N 1
ATOM 1273 C CA . PHE A 1 172 ? 2.788 2.049 7.940 1.00 93.94 172 PHE A CA 1
ATOM 1274 C C . PHE A 1 172 ? 1.570 2.023 8.864 1.00 93.94 172 PHE A C 1
ATOM 1276 O O . PHE A 1 172 ? 0.510 1.514 8.504 1.00 93.94 172 PHE A O 1
ATOM 1283 N N . ASP A 1 173 ? 1.742 2.574 10.063 1.00 93.69 173 ASP A N 1
ATOM 1284 C CA . ASP A 1 173 ? 0.637 2.918 10.949 1.00 93.69 173 ASP A CA 1
ATOM 1285 C C . ASP A 1 173 ? 0.060 4.305 10.623 1.00 93.69 173 ASP A C 1
ATOM 1287 O O . ASP A 1 173 ? 0.656 5.111 9.900 1.00 93.69 173 ASP A O 1
ATOM 1291 N N . ARG A 1 174 ? -1.089 4.631 11.225 1.00 94.69 174 ARG A N 1
ATOM 1292 C CA . ARG A 1 174 ? -1.767 5.937 11.101 1.00 94.69 174 ARG A CA 1
ATOM 1293 C C . ARG A 1 174 ? -0.886 7.143 11.464 1.00 94.69 174 ARG A C 1
ATOM 1295 O O . ARG A 1 174 ? -1.173 8.277 11.081 1.00 94.69 174 ARG A O 1
ATOM 1302 N N . ASN A 1 175 ? 0.188 6.911 12.213 1.00 93.38 175 ASN A N 1
ATOM 1303 C CA . ASN A 1 175 ? 1.167 7.903 12.636 1.00 93.38 175 ASN A CA 1
ATOM 1304 C C . ASN A 1 175 ? 2.436 7.877 11.762 1.00 93.38 175 ASN A C 1
ATOM 1306 O O . ASN A 1 175 ? 3.463 8.389 12.209 1.00 93.38 175 ASN A O 1
ATOM 1310 N N . GLY A 1 176 ? 2.418 7.253 10.581 1.00 91.62 176 GLY A N 1
ATOM 1311 C CA . GLY A 1 176 ? 3.565 7.164 9.671 1.00 91.62 176 GLY A CA 1
ATOM 1312 C C . GLY A 1 176 ? 4.730 6.309 10.183 1.00 91.62 176 GLY A C 1
ATOM 1313 O O . GLY A 1 176 ? 5.830 6.375 9.636 1.00 91.62 176 GLY A O 1
ATOM 1314 N N . GLY A 1 177 ? 4.530 5.529 11.247 1.00 91.69 177 GLY A N 1
ATOM 1315 C CA . GLY A 1 177 ? 5.509 4.575 11.757 1.00 91.69 177 GLY A CA 1
ATOM 1316 C C . GLY A 1 177 ? 5.570 3.330 10.876 1.00 91.69 177 GLY A C 1
ATOM 1317 O O . GLY A 1 177 ? 4.538 2.745 10.573 1.00 91.69 177 GLY A O 1
ATOM 1318 N N . LEU A 1 178 ? 6.770 2.915 10.463 1.00 91.19 178 LEU A N 1
ATOM 1319 C CA . LEU A 1 178 ? 6.956 1.675 9.704 1.00 91.19 178 LEU A CA 1
ATOM 1320 C C . LEU A 1 178 ? 6.629 0.463 10.591 1.00 91.19 178 LEU A C 1
ATOM 1322 O O . LEU A 1 178 ? 7.302 0.230 11.597 1.00 91.19 178 LEU A O 1
ATOM 1326 N N . LEU A 1 179 ? 5.630 -0.314 10.183 1.00 90.62 179 LEU A N 1
ATOM 1327 C CA . LEU A 1 179 ? 5.235 -1.573 10.815 1.00 90.62 179 LEU A CA 1
ATOM 1328 C C . LEU A 1 179 ? 6.054 -2.750 10.271 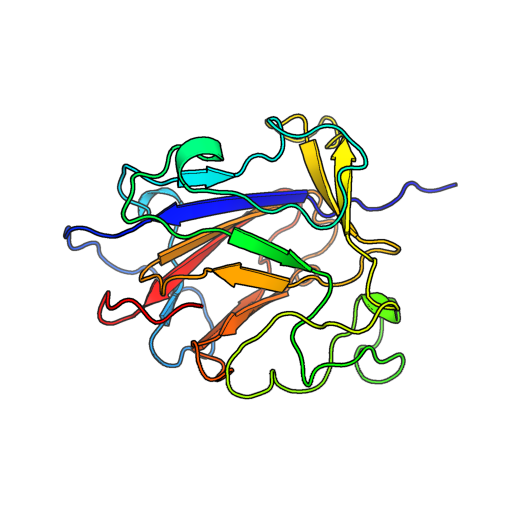1.00 90.62 179 LEU A C 1
ATOM 1330 O O . LEU A 1 179 ? 6.476 -3.631 11.019 1.00 90.62 179 LEU A O 1
ATOM 1334 N N . GLY A 1 180 ? 6.348 -2.732 8.973 1.00 88.44 180 GLY A N 1
ATOM 1335 C CA . GLY A 1 180 ? 7.232 -3.707 8.347 1.00 88.44 180 GLY A CA 1
ATOM 1336 C C . GLY A 1 180 ? 7.322 -3.529 6.839 1.00 88.44 180 GLY A C 1
ATOM 1337 O O . GLY A 1 180 ? 6.684 -2.655 6.250 1.00 88.44 180 GLY A O 1
ATOM 1338 N N . GLU A 1 181 ? 8.153 -4.354 6.214 1.00 87.88 181 GLU A N 1
ATOM 1339 C CA . GLU A 1 181 ? 8.348 -4.349 4.770 1.00 87.88 181 GLU A CA 1
ATOM 1340 C C . GLU A 1 181 ? 8.566 -5.761 4.226 1.00 87.88 181 GLU A C 1
ATOM 1342 O O . GLU A 1 181 ? 9.090 -6.635 4.916 1.00 87.88 181 GLU A O 1
ATOM 1347 N N . VAL A 1 182 ? 8.178 -5.969 2.970 1.00 87.12 182 VAL A N 1
ATOM 1348 C CA . VAL A 1 182 ? 8.447 -7.194 2.212 1.00 87.12 182 VAL A CA 1
ATOM 1349 C C . VAL A 1 182 ? 8.987 -6.824 0.841 1.00 87.12 182 VAL A C 1
ATOM 1351 O O . VAL A 1 182 ? 8.744 -5.734 0.323 1.00 87.12 182 VAL A O 1
ATOM 1354 N N . THR A 1 183 ? 9.756 -7.725 0.254 1.00 86.12 183 THR A N 1
ATOM 1355 C CA . THR A 1 183 ? 10.289 -7.589 -1.097 1.00 86.12 183 THR A CA 1
ATOM 1356 C C . THR A 1 183 ? 9.953 -8.858 -1.870 1.00 86.12 183 THR A C 1
ATOM 1358 O O . THR A 1 183 ? 9.949 -9.934 -1.273 1.00 86.12 183 THR A O 1
ATOM 1361 N N . ASN A 1 184 ? 9.653 -8.742 -3.165 1.00 86.19 184 ASN A N 1
ATOM 1362 C CA . ASN A 1 184 ? 9.325 -9.906 -3.985 1.00 86.19 184 ASN A CA 1
ATOM 1363 C C . ASN A 1 184 ? 10.483 -10.919 -3.994 1.00 86.19 184 ASN A C 1
ATOM 1365 O O . ASN A 1 184 ? 11.654 -10.557 -4.152 1.00 86.19 184 ASN A O 1
ATOM 1369 N N . SER A 1 185 ? 10.140 -12.191 -3.821 1.00 89.75 185 SER A N 1
ATOM 1370 C CA . SER A 1 185 ? 11.064 -13.320 -3.729 1.00 89.75 185 SER A CA 1
ATOM 1371 C C . SER A 1 185 ? 11.212 -14.088 -5.046 1.00 89.75 185 SER A C 1
ATOM 1373 O O . SER A 1 185 ? 12.146 -14.880 -5.194 1.00 89.75 185 SER A O 1
ATOM 1375 N N . LYS A 1 186 ? 10.327 -13.845 -6.020 1.00 85.88 186 LYS A N 1
ATOM 1376 C CA . LYS A 1 186 ? 10.342 -14.488 -7.342 1.00 85.88 186 LYS A CA 1
ATOM 1377 C C . LYS A 1 186 ? 10.037 -13.507 -8.476 1.00 85.88 186 LYS A C 1
ATOM 1379 O O . LYS A 1 186 ? 9.650 -12.362 -8.256 1.00 85.88 186 LYS A O 1
ATOM 1384 N N . THR A 1 187 ? 10.263 -13.975 -9.700 1.00 85.12 187 THR A N 1
ATOM 1385 C CA . THR A 1 187 ? 9.846 -13.306 -10.937 1.00 85.12 187 THR A CA 1
ATOM 1386 C C . THR A 1 187 ? 8.398 -13.666 -11.301 1.00 85.12 187 THR A C 1
ATOM 1388 O O . THR A 1 187 ? 7.806 -14.581 -10.718 1.00 85.12 187 THR A O 1
ATOM 1391 N N . GLY A 1 188 ? 7.822 -12.963 -12.279 1.00 82.88 188 GLY A N 1
ATOM 1392 C CA . GLY A 1 188 ? 6.436 -13.136 -12.715 1.00 82.88 188 GLY A CA 1
ATOM 1393 C C . GLY A 1 188 ? 5.442 -12.538 -11.719 1.00 82.88 188 GLY A C 1
ATOM 1394 O O . GLY A 1 188 ? 5.538 -11.363 -11.382 1.00 82.88 188 GLY A O 1
ATOM 1395 N N . THR A 1 189 ? 4.486 -13.344 -11.255 1.00 82.06 189 THR A N 1
ATOM 1396 C CA . THR A 1 189 ? 3.443 -12.916 -10.311 1.00 82.06 189 THR A CA 1
ATOM 1397 C C . THR A 1 189 ? 3.706 -13.432 -8.900 1.00 82.06 189 THR A C 1
ATOM 1399 O O . THR A 1 189 ? 3.969 -14.624 -8.690 1.00 82.06 189 THR A O 1
ATOM 1402 N N . GLU A 1 190 ? 3.549 -12.56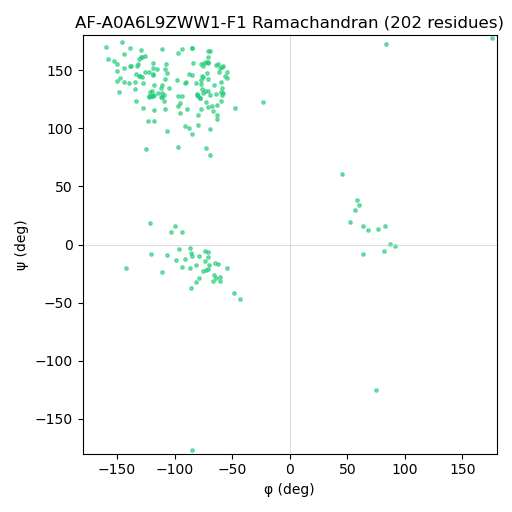0 -7.909 1.00 84.81 190 GLU A N 1
ATOM 1403 C CA . GLU A 1 190 ? 3.706 -12.873 -6.492 1.00 84.81 190 GLU A CA 1
ATOM 1404 C C . GLU A 1 190 ? 2.638 -12.186 -5.643 1.00 84.81 190 GLU A C 1
ATOM 1406 O O . GLU A 1 190 ? 2.302 -11.031 -5.859 1.00 84.81 190 GLU A O 1
ATOM 1411 N N . TYR A 1 191 ? 2.109 -12.904 -4.656 1.00 87.44 191 TYR A N 1
ATOM 1412 C CA . TYR A 1 191 ? 1.245 -12.323 -3.638 1.00 87.44 191 TYR A CA 1
ATOM 1413 C C . TYR A 1 191 ? 2.093 -11.921 -2.430 1.00 87.44 191 TYR A C 1
ATOM 1415 O O . TYR A 1 191 ? 2.840 -12.744 -1.900 1.00 87.44 191 TYR A O 1
ATOM 1423 N N . LEU A 1 192 ? 1.952 -10.676 -1.990 1.00 89.19 192 LEU A N 1
ATOM 1424 C CA . LEU A 1 192 ? 2.636 -10.082 -0.850 1.00 89.19 192 LEU A CA 1
ATOM 1425 C C . LEU A 1 192 ? 1.580 -9.675 0.186 1.00 89.19 192 LEU A C 1
ATOM 1427 O O . LEU A 1 192 ? 0.840 -8.715 -0.016 1.00 89.19 192 LEU A O 1
ATOM 1431 N N . GLY A 1 193 ? 1.471 -10.423 1.281 1.00 88.81 193 GLY A N 1
ATOM 1432 C CA . GLY A 1 193 ? 0.469 -10.184 2.321 1.00 88.81 193 GLY A CA 1
ATOM 1433 C C . GLY A 1 193 ? 1.065 -9.778 3.659 1.00 88.81 193 GLY A C 1
ATOM 1434 O O . GLY A 1 193 ? 2.159 -10.213 4.006 1.00 88.81 193 GLY A O 1
ATOM 1435 N N . PHE A 1 194 ? 0.308 -9.000 4.428 1.00 90.06 194 PHE A N 1
ATOM 1436 C CA . PHE A 1 194 ? 0.653 -8.538 5.769 1.00 90.06 194 PHE A CA 1
ATOM 1437 C C . PHE A 1 194 ? -0.529 -8.701 6.723 1.00 90.06 194 PHE A C 1
ATOM 1439 O O . PHE A 1 194 ? -1.666 -8.392 6.365 1.00 90.06 194 PHE A O 1
ATOM 1446 N N . ALA A 1 195 ? -0.250 -9.127 7.950 1.00 89.56 195 ALA A N 1
ATOM 1447 C CA . ALA A 1 195 ? -1.189 -9.135 9.065 1.00 89.56 195 ALA A CA 1
ATOM 1448 C C . ALA A 1 195 ? -0.525 -8.569 10.315 1.00 89.56 195 ALA A C 1
ATOM 1450 O O . ALA A 1 195 ? 0.664 -8.783 10.509 1.00 89.56 195 ALA A O 1
ATOM 1451 N N . THR A 1 196 ? -1.259 -7.878 11.179 1.00 89.31 196 THR A N 1
ATOM 1452 C CA . THR A 1 196 ? -0.753 -7.478 12.496 1.00 89.31 196 THR A CA 1
ATOM 1453 C C . THR A 1 196 ? -0.618 -8.692 13.415 1.00 89.31 196 THR A C 1
ATOM 1455 O O . THR A 1 196 ? -1.438 -9.605 13.390 1.00 89.31 196 THR A O 1
ATOM 1458 N N . ASP A 1 197 ? 0.424 -8.721 14.246 1.00 85.94 197 ASP A N 1
ATOM 1459 C CA . ASP A 1 197 ? 0.721 -9.881 15.107 1.00 85.94 197 ASP A CA 1
ATOM 1460 C C . ASP A 1 197 ? -0.344 -10.130 16.178 1.00 85.94 197 ASP A C 1
ATOM 1462 O O . ASP A 1 197 ? -0.504 -11.249 16.659 1.00 85.94 197 ASP A O 1
ATOM 1466 N N . ASP A 1 198 ? -1.057 -9.076 16.572 1.00 84.75 198 ASP A N 1
ATOM 1467 C CA . ASP A 1 198 ? -2.154 -9.131 17.533 1.00 84.75 198 ASP A CA 1
ATOM 1468 C C . ASP A 1 198 ? -3.537 -9.048 16.874 1.00 84.75 198 ASP A C 1
ATOM 1470 O O . ASP A 1 198 ? -4.522 -8.851 17.588 1.00 84.75 198 ASP A O 1
ATOM 1474 N N . ASP A 1 199 ? -3.604 -9.159 15.540 1.00 83.62 199 ASP A N 1
ATOM 1475 C CA . ASP A 1 199 ? -4.818 -9.034 14.721 1.00 83.62 199 ASP A CA 1
ATOM 1476 C C . ASP A 1 199 ? -5.619 -7.742 14.979 1.00 83.62 199 ASP A C 1
ATOM 1478 O O . ASP A 1 199 ? -6.802 -7.639 14.649 1.00 83.62 199 ASP A O 1
ATOM 1482 N N . LYS A 1 200 ? -4.984 -6.722 15.568 1.00 88.56 200 LYS A N 1
ATOM 1483 C CA . LYS A 1 200 ? -5.600 -5.409 15.749 1.00 88.56 200 LYS A CA 1
ATOM 1484 C C . LYS A 1 200 ? -5.424 -4.568 14.505 1.00 88.56 200 LYS A C 1
ATOM 1486 O O . LYS A 1 200 ? -4.378 -4.597 13.864 1.00 88.56 200 LYS A O 1
ATOM 1491 N N . GLU A 1 201 ? -6.424 -3.754 14.228 1.00 90.88 201 GLU A N 1
ATOM 1492 C CA . GLU A 1 201 ? -6.381 -2.757 13.170 1.00 90.88 201 GLU A CA 1
ATOM 1493 C C . GLU A 1 201 ? -5.295 -1.716 13.474 1.00 90.88 201 GLU A C 1
ATOM 1495 O O . GLU A 1 201 ? -5.389 -0.979 14.456 1.00 90.88 201 GLU A O 1
ATOM 1500 N N . LYS A 1 202 ? -4.221 -1.712 12.672 1.00 92.56 202 LYS A N 1
ATOM 1501 C CA . LYS A 1 202 ? -3.098 -0.759 12.795 1.00 92.56 202 LYS A CA 1
ATOM 1502 C C . LYS A 1 202 ? -2.534 -0.294 11.457 1.00 92.56 202 LYS A C 1
ATOM 1504 O O . LYS A 1 202 ? -1.824 0.705 11.430 1.00 92.56 202 LYS A O 1
ATOM 1509 N N . ILE A 1 203 ? -2.783 -1.038 10.381 1.00 92.38 203 ILE A N 1
ATOM 1510 C CA . ILE A 1 203 ? -2.265 -0.743 9.044 1.00 92.38 203 ILE A CA 1
ATOM 1511 C C . ILE A 1 203 ? -3.103 0.379 8.438 1.00 92.38 203 ILE A C 1
ATOM 1513 O O . ILE A 1 203 ? -4.321 0.239 8.376 1.00 92.38 203 ILE A O 1
ATOM 1517 N N . ALA A 1 204 ? -2.464 1.457 7.991 1.00 93.12 204 ALA A N 1
ATOM 1518 C CA . ALA A 1 204 ? -3.126 2.633 7.430 1.00 93.12 204 ALA A CA 1
ATOM 1519 C C . ALA A 1 204 ? -2.687 2.921 5.993 1.00 93.12 204 ALA A C 1
ATOM 1521 O O . ALA A 1 204 ? -1.518 2.635 5.651 1.00 93.12 204 ALA A O 1
#